Protein AF-A0A2G6HH18-F1 (afdb_monomer_lite)

Secondary structure (DSSP, 8-state):
-----HHHHHHHHTT--SEEEEEESSSEEEEEHHHHHHHHHHHHHHHHHTS-STTSS---SSPPEEEEE--SSHHHHHHHHHHHHTT-EEE--TTS--SEEEESS-----HHHHHH-SEEEE---STT--S-SSPPPTT-EEHHHHHHHS-SS-S----GGGSPPPPP-S-HHHHH---SEEEPPHHHHSS--TTHHHHHHHHHHTT-EEEEE-S---HHHHHHHHHHTT-PPPPP-

Foldseek 3Di:
DPQDWLVLLLVLLVVQPFFQEWEADVDTDGHRSNRLSLLLQLLLCCCPPPQDPVVPDPDPLDAFEEAEAEAQDVNSLSNLLSQQQSLHHYHPDQQDQGQEYEHCDQDADDDPSVVRYQAYEHEPPDPPDQWDDDDGHPRYDHNNVSSVPDDSDHPDIDRSVSGDDADAADDVVQLVDPWLEGEDDPVPACHPDSRVNVNSSSQSSVSHHYYGNNHDDDPVRSVVVCVVVVHDDPPDD

Sequence (237 aa):
MKMVYISELVKTLMHVRGPALTWYGNERVELSGPVVARWLTKMSNLLYLDLSDTLFGPADDSPSTLAIDLPHSWQATLWTIAAHLSGWNVSFDRTSPANVLVTASPFTPSGRLQATTRDILLHNMEPLAVQWDGECPLGTRDALAELMAHSDVLESDIDPQNVSAWASPADVDILASDASRILLPEELCTSFSPRLAPTLVELWSGKRSAIVIARPASKSEREEIARSEKTDFPPLS

pLDDT: mean 87.91, std 12.03, range [39.22, 98.12]

Radius of gyration: 17.82 Å; chains: 1; bounding box: 45×36×51 Å

Structure (mmCIF, N/CA/C/O backbone):
data_AF-A0A2G6HH18-F1
#
_entry.id   AF-A0A2G6HH18-F1
#
loop_
_atom_site.group_PDB
_atom_site.id
_atom_site.type_symbol
_atom_site.label_atom_id
_atom_site.label_alt_id
_atom_si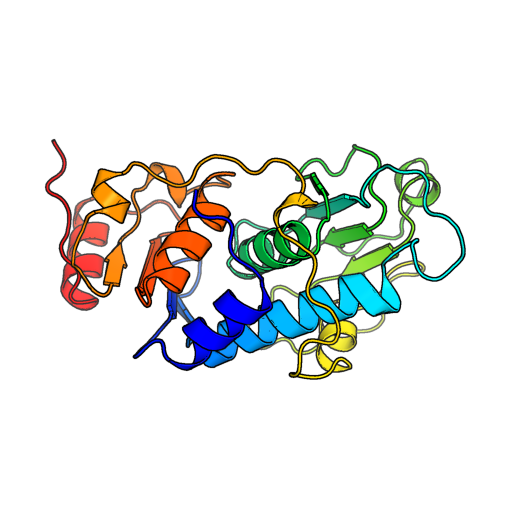te.label_comp_id
_atom_site.label_asym_id
_atom_site.label_entity_id
_atom_site.label_seq_id
_atom_site.pdbx_PDB_ins_code
_atom_site.Cartn_x
_atom_site.Cartn_y
_atom_site.Cartn_z
_atom_site.occupancy
_atom_site.B_iso_or_equiv
_atom_site.auth_seq_id
_atom_site.auth_comp_id
_atom_site.auth_asym_id
_atom_site.auth_atom_id
_atom_site.pdbx_PDB_model_num
ATOM 1 N N . MET A 1 1 ? 8.219 -6.183 16.911 1.00 57.62 1 MET A N 1
ATOM 2 C CA . MET A 1 1 ? 7.220 -6.555 15.891 1.00 57.62 1 MET A CA 1
ATOM 3 C C . MET A 1 1 ? 7.296 -8.058 15.723 1.00 57.62 1 MET A C 1
ATOM 5 O O . MET A 1 1 ? 8.412 -8.570 15.672 1.00 57.62 1 MET A O 1
ATOM 9 N N . LYS A 1 2 ? 6.170 -8.777 15.727 1.00 64.06 2 LYS A N 1
ATOM 10 C CA . LYS A 1 2 ? 6.212 -10.192 15.339 1.00 64.06 2 LYS A CA 1
ATOM 11 C C . LYS A 1 2 ? 6.546 -10.221 13.848 1.00 64.06 2 LYS A C 1
ATOM 13 O O . LYS A 1 2 ? 5.981 -9.444 13.091 1.00 64.06 2 LYS A O 1
ATOM 18 N N . MET A 1 3 ? 7.503 -11.043 13.444 1.00 71.50 3 MET A N 1
ATOM 19 C CA . MET A 1 3 ? 7.842 -11.187 12.031 1.00 71.50 3 MET A CA 1
ATOM 20 C C . MET A 1 3 ? 6.664 -11.863 11.317 1.00 71.50 3 MET A C 1
ATOM 22 O O . MET A 1 3 ? 6.211 -12.911 11.778 1.00 71.50 3 MET A O 1
ATOM 26 N N . VAL A 1 4 ? 6.133 -11.238 10.262 1.00 83.81 4 VAL A N 1
ATOM 27 C CA . VAL A 1 4 ? 4.930 -11.693 9.545 1.00 83.81 4 VAL A CA 1
ATOM 28 C C . VAL A 1 4 ? 5.304 -12.020 8.107 1.00 83.81 4 VAL A C 1
ATOM 30 O O . VAL A 1 4 ? 5.836 -11.163 7.407 1.00 83.81 4 VAL A O 1
ATOM 33 N N . TYR A 1 5 ? 5.007 -13.243 7.669 1.00 91.31 5 TYR A N 1
ATOM 34 C CA . TYR A 1 5 ? 5.129 -13.633 6.264 1.00 91.31 5 TYR A CA 1
ATOM 35 C C . TYR A 1 5 ? 4.023 -12.970 5.441 1.00 91.31 5 TYR A C 1
ATOM 37 O O . TYR A 1 5 ? 2.874 -12.880 5.893 1.00 91.31 5 TYR A O 1
ATOM 45 N N . ILE A 1 6 ? 4.320 -12.547 4.209 1.00 93.50 6 ILE A N 1
ATOM 46 C CA . ILE A 1 6 ? 3.279 -11.960 3.357 1.00 93.50 6 ILE A CA 1
ATOM 47 C C . ILE A 1 6 ? 2.172 -12.971 3.065 1.00 93.50 6 ILE A C 1
ATOM 49 O O . ILE A 1 6 ? 0.999 -12.592 3.068 1.00 93.50 6 ILE A O 1
ATOM 53 N N . SER A 1 7 ? 2.494 -14.261 2.915 1.00 95.00 7 SER A N 1
ATOM 54 C CA . SER A 1 7 ? 1.455 -15.276 2.721 1.00 95.00 7 SER A CA 1
ATOM 55 C C . SER A 1 7 ? 0.514 -15.391 3.927 1.00 95.00 7 SER A C 1
ATOM 57 O O . SER A 1 7 ? -0.689 -15.597 3.750 1.00 95.00 7 SER A O 1
ATOM 59 N N . GLU A 1 8 ? 1.017 -15.218 5.152 1.00 94.69 8 GLU A N 1
ATOM 60 C CA . GLU A 1 8 ? 0.205 -15.208 6.374 1.00 94.69 8 GLU A CA 1
ATOM 61 C C . GLU A 1 8 ? -0.673 -13.959 6.454 1.00 94.69 8 GLU A C 1
ATOM 63 O O . GLU A 1 8 ? -1.862 -14.061 6.778 1.00 94.69 8 GLU A O 1
ATOM 68 N N . LEU A 1 9 ? -0.121 -12.791 6.113 1.00 95.50 9 LEU A N 1
ATOM 69 C CA . LEU A 1 9 ? -0.868 -11.536 6.070 1.00 95.50 9 LEU A CA 1
ATOM 70 C C . LEU A 1 9 ? -1.998 -11.601 5.036 1.00 95.50 9 LEU A C 1
ATOM 72 O O . LEU A 1 9 ? -3.146 -11.309 5.368 1.00 95.50 9 LEU A O 1
ATOM 76 N N . VAL A 1 10 ? -1.699 -12.047 3.813 1.00 96.62 10 VAL A N 1
ATOM 77 C CA . VAL A 1 10 ? -2.671 -12.241 2.724 1.00 96.62 10 VAL A CA 1
ATOM 78 C C . VAL A 1 10 ? -3.777 -13.200 3.164 1.00 96.62 10 VAL A C 1
ATOM 80 O O . VAL A 1 10 ? -4.955 -12.855 3.077 1.00 96.62 10 VAL A O 1
ATOM 83 N N . LYS A 1 11 ? -3.430 -14.363 3.735 1.00 95.88 11 LYS A N 1
ATOM 84 C CA . LYS A 1 11 ? -4.417 -15.315 4.283 1.00 95.88 11 LYS A CA 1
ATOM 85 C C . LYS A 1 11 ? -5.278 -14.684 5.376 1.00 95.88 11 LYS A C 1
ATOM 87 O O . LYS A 1 11 ? -6.480 -14.941 5.436 1.00 95.88 11 LYS A O 1
ATOM 92 N N . THR A 1 12 ? -4.692 -13.869 6.246 1.00 95.88 12 THR A N 1
ATOM 93 C CA . THR A 1 12 ? -5.416 -13.212 7.342 1.00 95.88 12 THR A CA 1
ATOM 94 C C . THR A 1 12 ? -6.384 -12.156 6.818 1.00 95.88 12 THR A C 1
ATOM 96 O O . THR A 1 12 ? -7.550 -12.147 7.218 1.00 95.88 12 THR A O 1
ATOM 99 N N . LEU A 1 13 ? -5.940 -11.331 5.867 1.00 96.12 13 LEU A N 1
ATOM 100 C CA . LEU A 1 13 ? -6.739 -10.300 5.203 1.00 96.12 13 LEU A CA 1
ATOM 101 C C . LEU A 1 13 ? -7.988 -10.873 4.527 1.00 96.12 13 LEU A C 1
ATOM 103 O O . LEU A 1 13 ? -9.052 -10.266 4.620 1.00 96.12 13 LEU A O 1
ATOM 107 N N . MET A 1 14 ? -7.912 -12.073 3.942 1.00 94.38 14 MET A N 1
ATOM 108 C CA . MET A 1 14 ? -9.086 -12.755 3.368 1.00 94.38 14 MET A CA 1
ATOM 109 C C . MET A 1 14 ? -10.217 -13.002 4.379 1.00 94.38 14 MET A C 1
ATOM 111 O O . MET A 1 14 ? -11.360 -13.214 3.982 1.00 94.38 14 MET A O 1
ATOM 115 N N . HIS A 1 15 ? -9.916 -12.965 5.680 1.00 90.88 15 HIS A N 1
ATOM 116 C CA . HIS A 1 15 ? -10.867 -13.209 6.764 1.00 90.88 15 HIS A CA 1
ATOM 117 C C . HIS A 1 15 ? -11.218 -11.949 7.571 1.00 90.88 15 HIS A C 1
ATOM 1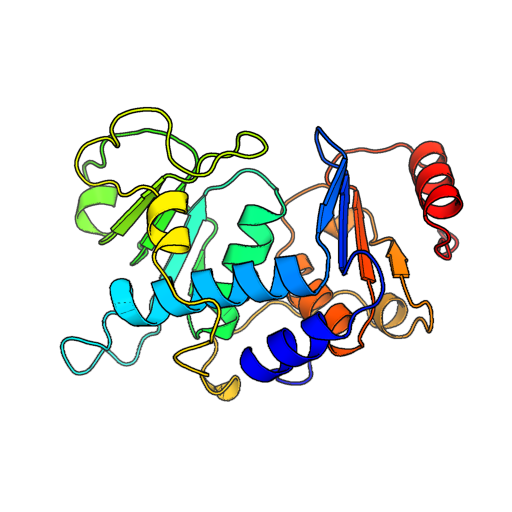19 O O . HIS A 1 15 ? -11.981 -12.046 8.538 1.00 90.88 15 HIS A O 1
ATOM 125 N N . VAL A 1 16 ? -10.685 -10.776 7.207 1.00 88.69 16 VAL A N 1
ATOM 126 C CA . VAL A 1 16 ? -11.070 -9.502 7.830 1.00 88.69 16 VAL A CA 1
ATOM 127 C C . VAL A 1 16 ? -12.512 -9.181 7.445 1.00 88.69 16 VAL A C 1
ATOM 129 O O . VAL A 1 16 ? -12.874 -9.166 6.269 1.00 88.69 16 VAL A O 1
ATOM 132 N N . ARG A 1 17 ? -13.361 -8.948 8.451 1.00 82.31 17 ARG A N 1
ATOM 133 C CA . ARG A 1 17 ? -14.769 -8.587 8.247 1.00 82.31 17 ARG A CA 1
ATOM 134 C C . ARG A 1 17 ? -14.888 -7.076 8.055 1.00 82.31 17 ARG A C 1
ATOM 136 O O . ARG A 1 17 ? -14.422 -6.324 8.902 1.00 82.31 17 ARG A O 1
ATOM 143 N N . GLY A 1 18 ? -15.573 -6.650 6.995 1.00 85.81 18 GLY A N 1
ATOM 144 C CA . GLY A 1 18 ? -15.707 -5.230 6.654 1.00 85.81 18 GLY A CA 1
ATOM 145 C C . GLY A 1 18 ? -14.477 -4.667 5.920 1.00 85.81 18 GLY A C 1
ATOM 146 O O . GLY A 1 18 ? -13.685 -5.442 5.371 1.00 85.81 18 GLY A O 1
ATOM 147 N N . PRO A 1 19 ? -14.329 -3.332 5.846 1.00 93.25 19 PRO A N 1
ATOM 148 C CA . PRO A 1 19 ? -13.180 -2.706 5.201 1.00 93.25 19 PRO A CA 1
ATOM 149 C C . PRO A 1 19 ? -11.922 -2.901 6.049 1.00 93.25 19 PRO A C 1
ATOM 151 O O . PRO A 1 19 ? -11.869 -2.432 7.179 1.00 93.25 19 PRO A O 1
ATOM 154 N N . ALA A 1 20 ? -10.886 -3.535 5.496 1.00 97.12 20 ALA A N 1
ATOM 155 C CA . ALA A 1 20 ? -9.588 -3.639 6.165 1.00 97.12 20 ALA A CA 1
ATOM 156 C C . ALA A 1 20 ? -8.899 -2.270 6.277 1.00 97.12 20 ALA A C 1
ATOM 158 O O . ALA A 1 20 ? -8.196 -2.002 7.255 1.00 97.12 20 ALA A O 1
ATOM 159 N N . LEU A 1 21 ? -9.129 -1.398 5.291 1.00 97.88 21 LEU A N 1
ATOM 160 C CA . LEU A 1 21 ? -8.653 -0.022 5.279 1.00 97.88 21 LEU A CA 1
ATOM 161 C C . LEU A 1 21 ? -9.770 0.921 4.838 1.00 97.88 21 LEU A C 1
ATOM 163 O O . LEU A 1 21 ? -10.381 0.728 3.787 1.00 97.88 21 LEU A O 1
ATOM 167 N N . THR A 1 22 ? -9.985 1.980 5.607 1.00 97.62 22 THR A N 1
ATOM 168 C CA . THR A 1 22 ? -10.755 3.147 5.177 1.00 97.62 22 THR A CA 1
ATOM 169 C C . THR A 1 22 ? -9.831 4.348 5.120 1.00 97.62 22 THR A C 1
ATOM 171 O O . THR A 1 22 ? -9.252 4.743 6.129 1.00 97.62 22 THR A O 1
ATOM 174 N N . TRP A 1 23 ? -9.682 4.916 3.932 1.00 97.12 23 TRP A N 1
ATOM 175 C CA . TRP A 1 23 ? -8.767 6.008 3.641 1.00 97.12 23 TRP A CA 1
ATOM 176 C C . TRP A 1 23 ? -9.554 7.277 3.327 1.00 97.12 23 TRP A C 1
ATOM 178 O O . TRP A 1 23 ? -10.237 7.356 2.308 1.00 97.12 23 TRP A O 1
ATOM 188 N N . TYR A 1 24 ? -9.450 8.278 4.192 1.00 96.69 24 TYR A N 1
ATOM 189 C CA . TYR A 1 24 ? -10.014 9.609 3.985 1.00 96.69 24 TYR A CA 1
ATOM 190 C C . TYR A 1 24 ? -8.938 10.531 3.407 1.00 96.69 24 TYR A C 1
ATOM 192 O O . TYR A 1 24 ? -8.190 11.155 4.156 1.00 96.69 24 TYR A O 1
ATOM 200 N N . GLY A 1 25 ? -8.850 10.599 2.078 1.00 93.06 25 GLY A N 1
ATOM 201 C CA . GLY A 1 25 ? -8.013 11.562 1.354 1.00 93.06 25 GLY A CA 1
ATOM 202 C C . GLY A 1 25 ? -8.865 12.675 0.745 1.00 93.06 25 GLY A C 1
ATOM 203 O O . GLY A 1 25 ? -9.779 13.186 1.397 1.00 93.06 25 GLY A O 1
ATOM 204 N N . ASN A 1 26 ? -8.598 13.007 -0.525 1.00 89.06 26 ASN A N 1
ATOM 205 C CA . ASN A 1 26 ? -9.497 13.840 -1.340 1.00 89.06 26 ASN A CA 1
ATOM 206 C C . ASN A 1 26 ? -10.893 13.215 -1.436 1.00 89.06 26 ASN A C 1
ATOM 208 O O . ASN A 1 26 ? -11.903 13.904 -1.331 1.00 89.06 26 ASN A O 1
ATOM 212 N N . GLU A 1 27 ? -10.924 11.893 -1.577 1.00 91.00 27 GLU A N 1
ATOM 213 C CA . GLU A 1 27 ? -12.128 11.080 -1.529 1.00 91.00 27 GLU A CA 1
ATOM 214 C C . GLU A 1 27 ? -12.000 10.024 -0.429 1.00 91.00 27 GLU A C 1
ATOM 216 O O . GLU A 1 27 ? -10.899 9.689 0.029 1.00 91.00 27 GLU A O 1
ATOM 221 N N . ARG A 1 28 ? -13.148 9.498 0.001 1.00 94.81 28 ARG A N 1
ATOM 222 C CA . ARG A 1 28 ? -13.207 8.381 0.940 1.00 94.81 28 ARG A CA 1
ATOM 223 C C . ARG A 1 28 ? -13.140 7.070 0.166 1.00 94.81 28 ARG A C 1
ATOM 225 O O . ARG A 1 28 ? -14.067 6.737 -0.567 1.00 94.81 28 ARG A O 1
ATOM 232 N N . VAL A 1 29 ? -12.080 6.305 0.390 1.00 96.06 29 VAL A N 1
ATOM 233 C CA . VAL A 1 29 ? -11.867 4.988 -0.220 1.00 96.06 29 VAL A CA 1
ATOM 234 C C . VAL A 1 29 ? -11.992 3.906 0.846 1.00 96.06 29 VAL A C 1
ATOM 236 O O . VAL A 1 29 ? -11.410 4.009 1.924 1.00 96.06 29 VAL A O 1
ATOM 239 N N . GLU A 1 30 ? -12.730 2.842 0.542 1.00 96.56 30 GLU A N 1
ATOM 240 C CA . GLU A 1 30 ? -12.772 1.626 1.355 1.00 96.56 30 GLU A CA 1
ATOM 241 C C . GLU A 1 30 ? -12.147 0.461 0.596 1.00 96.56 30 GLU A C 1
ATOM 243 O O . GLU A 1 30 ? -12.579 0.121 -0.505 1.00 96.56 30 GLU A O 1
ATOM 248 N N . LEU A 1 31 ? -11.165 -0.193 1.212 1.00 97.50 31 LEU A N 1
ATOM 249 C CA . LEU A 1 31 ? -10.584 -1.429 0.709 1.00 97.50 31 LEU A CA 1
ATOM 250 C C . LEU A 1 31 ? -10.978 -2.571 1.642 1.00 97.50 31 LEU A C 1
ATOM 252 O O . LEU A 1 31 ? -10.643 -2.580 2.829 1.00 97.50 31 LEU A O 1
ATOM 256 N N . SER A 1 32 ? -11.689 -3.556 1.099 1.00 97.38 32 SER A N 1
ATOM 257 C CA . SER A 1 32 ? -11.958 -4.805 1.809 1.00 97.38 32 SER A CA 1
ATOM 258 C C . SER A 1 32 ? -10.670 -5.609 1.993 1.00 97.38 32 SER A C 1
ATOM 260 O O . SER A 1 32 ? -9.710 -5.448 1.236 1.00 97.38 32 SER A O 1
ATOM 262 N N . GLY A 1 33 ? -10.657 -6.510 2.977 1.00 97.25 33 GLY A N 1
ATOM 263 C CA . GLY A 1 33 ? -9.533 -7.423 3.197 1.00 97.25 33 GLY A CA 1
ATOM 264 C C . GLY A 1 33 ? -9.085 -8.164 1.926 1.00 97.25 33 GLY A C 1
ATOM 265 O O . GLY A 1 33 ? -7.908 -8.070 1.577 1.00 97.25 33 GLY A O 1
ATOM 266 N N . PRO A 1 34 ? -9.999 -8.794 1.160 1.00 97.38 34 PRO A N 1
ATOM 267 C CA . PRO A 1 34 ? -9.655 -9.424 -0.116 1.00 97.38 34 PRO A CA 1
ATOM 268 C C . PRO A 1 34 ? -9.059 -8.473 -1.163 1.00 97.38 34 PRO A C 1
ATOM 270 O O . PRO A 1 34 ? -8.168 -8.867 -1.912 1.00 97.38 34 PRO A O 1
ATOM 273 N N . VAL A 1 35 ? -9.505 -7.213 -1.216 1.00 97.06 35 VAL A N 1
ATOM 274 C CA . VAL A 1 35 ? -8.941 -6.223 -2.149 1.00 97.06 35 VAL A CA 1
ATOM 275 C C . VAL A 1 35 ? -7.511 -5.855 -1.754 1.00 97.06 35 VAL A C 1
ATOM 277 O O . VAL A 1 35 ? -6.642 -5.834 -2.623 1.00 97.06 35 VAL A O 1
ATOM 280 N N . VAL A 1 36 ? -7.245 -5.621 -0.464 1.00 98.12 36 VAL A N 1
ATOM 281 C CA . VAL A 1 36 ? -5.880 -5.369 0.035 1.00 98.12 36 VAL A CA 1
ATOM 282 C C . VAL A 1 36 ? -4.981 -6.580 -0.228 1.00 98.12 36 VAL A C 1
ATOM 284 O O . VAL A 1 36 ? -3.891 -6.423 -0.769 1.00 98.12 36 VAL A O 1
ATOM 287 N N . ALA A 1 37 ? -5.457 -7.789 0.083 1.00 97.81 37 ALA A N 1
ATOM 288 C CA . ALA A 1 37 ? -4.734 -9.041 -0.143 1.00 97.81 37 ALA A CA 1
ATOM 289 C C . ALA A 1 37 ? -4.324 -9.217 -1.613 1.00 97.81 37 ALA A C 1
ATOM 291 O O . ALA A 1 37 ? -3.178 -9.565 -1.903 1.00 97.81 37 ALA A O 1
ATOM 292 N N . ARG A 1 38 ? -5.240 -8.918 -2.541 1.00 97.69 38 ARG A N 1
ATOM 293 C CA . ARG A 1 38 ? -4.977 -8.971 -3.981 1.00 97.69 38 ARG A CA 1
ATOM 294 C C . ARG A 1 38 ? -3.908 -7.970 -4.412 1.00 97.69 38 ARG A C 1
ATOM 296 O O . ARG A 1 38 ? -3.004 -8.344 -5.151 1.00 97.69 38 ARG A O 1
ATOM 303 N N . TRP A 1 39 ? -3.990 -6.720 -3.952 1.00 98.06 39 TRP A N 1
ATOM 304 C CA . TRP A 1 39 ? -2.979 -5.704 -4.268 1.00 98.06 39 TRP A CA 1
ATOM 305 C C . TRP A 1 39 ? -1.593 -6.106 -3.772 1.00 98.06 39 TRP A C 1
ATOM 307 O O . TRP A 1 39 ? -0.651 -6.088 -4.558 1.00 98.06 39 TRP A O 1
ATOM 317 N N . LEU A 1 40 ? -1.485 -6.532 -2.510 1.00 98.00 40 LEU A N 1
ATOM 318 C CA . LEU A 1 40 ? -0.217 -6.996 -1.943 1.00 98.00 40 LEU A CA 1
ATOM 319 C C . LEU A 1 40 ? 0.343 -8.189 -2.725 1.00 98.00 40 LEU A C 1
ATOM 321 O O . LEU A 1 40 ? 1.520 -8.196 -3.059 1.00 98.00 40 LEU A O 1
ATOM 325 N N . THR A 1 41 ? -0.510 -9.149 -3.089 1.00 98.12 41 THR A N 1
ATOM 326 C CA . THR A 1 41 ? -0.104 -10.323 -3.875 1.00 98.12 41 THR A CA 1
ATOM 327 C C . THR A 1 41 ? 0.439 -9.930 -5.246 1.00 98.12 41 THR A C 1
ATOM 329 O O . THR A 1 41 ? 1.534 -10.345 -5.611 1.00 98.12 41 THR A O 1
ATOM 332 N N . LYS A 1 42 ? -0.282 -9.088 -5.995 1.00 98.12 42 LYS A N 1
ATOM 333 C CA . LYS A 1 42 ? 0.145 -8.642 -7.329 1.00 98.12 42 LYS A CA 1
ATOM 334 C C . LYS A 1 42 ? 1.429 -7.816 -7.281 1.00 98.12 42 LYS A C 1
ATOM 336 O O . LYS A 1 42 ? 2.317 -8.045 -8.093 1.00 98.12 42 LYS A O 1
ATOM 341 N N . MET A 1 43 ? 1.544 -6.896 -6.321 1.00 98.12 43 MET A N 1
ATOM 342 C CA . MET A 1 43 ? 2.754 -6.088 -6.134 1.00 98.12 43 MET A CA 1
ATOM 343 C C . MET A 1 43 ? 3.955 -6.969 -5.795 1.00 98.12 43 MET A C 1
ATOM 345 O O . MET A 1 43 ? 5.009 -6.816 -6.401 1.00 98.12 43 MET A O 1
ATOM 349 N N . SER A 1 44 ? 3.796 -7.933 -4.890 1.00 95.88 44 SER A N 1
ATOM 350 C CA . SER A 1 44 ? 4.871 -8.861 -4.538 1.00 95.88 44 SER A CA 1
ATOM 351 C C . SER A 1 44 ? 5.239 -9.814 -5.671 1.00 95.88 44 SER A C 1
ATOM 353 O O . SER A 1 44 ? 6.422 -10.074 -5.871 1.00 95.88 44 SER A O 1
ATOM 355 N N . ASN A 1 45 ? 4.265 -10.283 -6.455 1.00 96.25 45 ASN A N 1
ATOM 356 C CA . ASN A 1 45 ? 4.524 -11.086 -7.650 1.00 96.25 45 ASN A CA 1
ATOM 357 C C . ASN A 1 45 ? 5.304 -10.288 -8.701 1.00 96.25 45 ASN A C 1
ATOM 359 O O . ASN A 1 45 ? 6.313 -10.782 -9.192 1.00 96.25 45 ASN A O 1
ATOM 363 N N . LEU A 1 46 ? 4.898 -9.048 -8.987 1.00 96.56 46 LEU A N 1
ATOM 364 C CA . LEU A 1 46 ? 5.610 -8.157 -9.907 1.00 96.56 46 LEU A CA 1
ATOM 365 C C . LEU A 1 46 ? 7.047 -7.893 -9.431 1.00 96.56 46 LEU A C 1
ATOM 367 O O . LEU A 1 46 ? 8.001 -8.019 -10.197 1.00 96.56 46 LEU A O 1
ATOM 371 N N . LEU A 1 47 ? 7.221 -7.596 -8.140 1.00 94.19 47 LEU A N 1
ATOM 372 C CA . LEU A 1 47 ? 8.542 -7.387 -7.550 1.00 94.19 47 LEU A CA 1
ATOM 373 C C . LEU A 1 47 ? 9.432 -8.630 -7.642 1.00 94.19 47 LEU A C 1
ATOM 375 O O . LEU A 1 47 ? 10.625 -8.511 -7.898 1.00 94.19 47 LEU A O 1
ATOM 379 N N . TYR A 1 48 ? 8.875 -9.821 -7.438 1.00 91.88 48 TYR A N 1
ATOM 380 C CA . TYR A 1 48 ? 9.644 -11.061 -7.424 1.00 91.88 48 TYR A CA 1
ATOM 381 C C . TYR A 1 48 ? 9.964 -11.590 -8.831 1.00 91.88 48 TYR A C 1
ATOM 383 O O . TYR A 1 48 ? 11.114 -11.932 -9.097 1.00 91.88 48 TYR A O 1
ATOM 391 N N . LEU A 1 49 ? 8.971 -11.655 -9.719 1.00 91.81 49 LEU A N 1
ATOM 392 C CA . LEU A 1 49 ? 9.054 -12.356 -11.010 1.00 91.81 49 LEU A CA 1
ATOM 393 C C . LEU A 1 49 ? 9.641 -11.512 -12.137 1.00 91.81 49 LEU A C 1
ATOM 395 O O . LEU A 1 49 ? 10.256 -12.055 -13.049 1.00 91.81 49 LEU A O 1
ATOM 399 N N . ASP A 1 50 ? 9.436 -10.202 -12.082 1.00 92.62 50 ASP A N 1
ATOM 400 C CA . ASP A 1 50 ? 9.753 -9.329 -13.211 1.00 92.62 50 ASP A CA 1
ATOM 401 C C . ASP A 1 50 ? 10.806 -8.300 -12.823 1.00 92.62 50 ASP A C 1
ATOM 403 O O . ASP A 1 50 ? 11.619 -7.891 -13.651 1.00 92.62 50 ASP A O 1
ATOM 407 N N . LEU A 1 51 ? 10.790 -7.866 -11.559 1.00 91.94 51 LEU A N 1
ATOM 408 C CA . LEU A 1 51 ? 11.607 -6.747 -11.116 1.00 91.94 51 LEU A CA 1
ATOM 409 C C . LEU A 1 51 ? 12.818 -7.151 -10.268 1.00 91.94 51 LEU A C 1
ATOM 411 O O . LEU A 1 51 ? 13.718 -6.335 -10.091 1.00 91.94 51 LEU A O 1
ATOM 415 N N . SER A 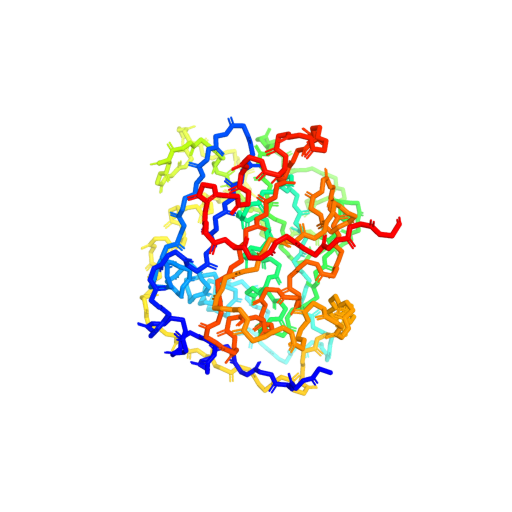1 52 ? 12.919 -8.388 -9.792 1.00 84.19 52 SER A N 1
ATOM 416 C CA . SER A 1 52 ? 14.080 -8.807 -9.003 1.00 84.19 52 SER A CA 1
ATOM 417 C C . SER A 1 52 ? 15.322 -9.020 -9.882 1.00 84.19 52 SER A C 1
ATOM 419 O O . SER A 1 52 ? 15.231 -9.427 -11.041 1.00 84.19 52 SER A O 1
ATOM 421 N N . ASP A 1 53 ? 16.510 -8.728 -9.344 1.00 72.69 53 ASP A N 1
ATOM 422 C CA . ASP A 1 53 ? 17.788 -9.060 -10.000 1.00 72.69 53 ASP A CA 1
ATOM 423 C C . ASP A 1 53 ? 18.182 -10.535 -9.773 1.00 72.69 53 ASP A C 1
ATOM 425 O O . ASP A 1 53 ? 19.035 -11.080 -10.474 1.00 72.69 53 ASP A O 1
ATOM 429 N N . THR A 1 54 ? 17.531 -11.213 -8.818 1.00 60.91 54 THR A N 1
ATOM 430 C CA . THR A 1 54 ? 17.846 -12.590 -8.400 1.00 60.91 54 THR A CA 1
ATOM 431 C C . THR A 1 54 ? 17.514 -13.642 -9.460 1.00 60.91 54 THR A C 1
ATOM 433 O O . THR A 1 54 ? 17.977 -14.778 -9.361 1.00 60.91 54 THR A O 1
ATOM 436 N N . LEU A 1 55 ? 16.759 -13.280 -10.501 1.00 54.53 55 LEU A N 1
ATOM 437 C CA . LEU A 1 55 ? 16.421 -14.173 -11.611 1.00 54.53 55 LEU A CA 1
ATOM 438 C C . LEU A 1 55 ? 17.579 -14.402 -12.597 1.00 54.53 55 LEU A C 1
ATOM 440 O O . LEU A 1 55 ? 17.555 -15.399 -13.318 1.00 54.53 55 LEU A O 1
ATOM 444 N N . PHE A 1 56 ? 18.599 -13.529 -12.633 1.00 47.41 56 PHE A N 1
ATOM 445 C CA . PHE A 1 56 ? 19.637 -13.544 -13.682 1.00 47.41 56 PHE A CA 1
ATOM 446 C C . PHE A 1 56 ? 21.086 -13.765 -13.203 1.00 47.41 56 PHE A C 1
ATOM 448 O O . PHE A 1 56 ? 22.026 -13.566 -13.971 1.00 47.41 56 PHE A O 1
ATOM 455 N N . GLY A 1 57 ? 21.304 -14.253 -11.982 1.00 46.53 57 GLY A N 1
ATOM 456 C CA . GLY A 1 57 ? 22.636 -14.609 -11.476 1.00 46.53 57 GLY A CA 1
ATOM 457 C C . GLY A 1 57 ? 22.711 -14.502 -9.955 1.00 46.53 57 GLY A C 1
ATOM 458 O O . GLY A 1 57 ? 21.699 -14.176 -9.335 1.00 46.53 57 GLY A O 1
ATOM 459 N N . PRO A 1 58 ? 23.871 -14.776 -9.324 1.00 45.44 58 PRO A N 1
ATOM 460 C CA . PRO A 1 58 ? 24.032 -14.452 -7.916 1.00 45.44 58 PRO A CA 1
ATOM 461 C C . PRO A 1 58 ? 23.845 -12.942 -7.783 1.00 45.44 58 PRO A C 1
ATOM 463 O O . PRO A 1 58 ? 24.643 -12.167 -8.314 1.00 45.44 58 PRO A O 1
ATOM 466 N N . ALA A 1 59 ? 22.751 -12.538 -7.138 1.00 55.94 59 ALA A N 1
ATOM 467 C CA . ALA A 1 59 ? 22.611 -11.168 -6.692 1.00 55.94 59 ALA A CA 1
ATOM 468 C C . ALA A 1 59 ? 23.840 -10.850 -5.836 1.00 55.94 59 ALA A C 1
ATOM 470 O O . ALA A 1 59 ? 24.298 -11.695 -5.065 1.00 55.94 59 ALA A O 1
ATOM 471 N N . ASP A 1 60 ? 24.387 -9.647 -5.990 1.00 57.47 60 ASP A N 1
ATOM 472 C CA . ASP A 1 60 ? 25.193 -9.081 -4.914 1.00 57.47 60 ASP A CA 1
ATOM 473 C C . ASP A 1 60 ? 24.359 -9.227 -3.625 1.00 57.47 60 ASP A C 1
ATOM 475 O O . ASP A 1 60 ? 23.140 -9.055 -3.689 1.00 57.47 60 ASP A O 1
ATOM 479 N N . ASP A 1 61 ? 24.952 -9.574 -2.479 1.00 62.50 61 ASP A N 1
ATOM 480 C CA . ASP A 1 61 ? 24.218 -9.924 -1.235 1.00 62.50 61 ASP A CA 1
ATOM 481 C C . ASP A 1 61 ? 23.343 -8.764 -0.675 1.00 62.50 61 ASP A C 1
ATOM 483 O O . ASP A 1 61 ? 22.784 -8.840 0.420 1.00 62.50 61 ASP A O 1
ATOM 487 N N . SER A 1 62 ? 23.229 -7.655 -1.411 1.00 73.50 62 SER A N 1
ATOM 488 C CA . SER A 1 62 ? 22.447 -6.471 -1.085 1.00 73.50 62 SER A CA 1
ATOM 489 C C . SER A 1 62 ? 21.011 -6.564 -1.629 1.00 73.50 62 SER A C 1
ATOM 491 O O . SER A 1 62 ? 20.819 -6.766 -2.829 1.00 73.50 62 SER A O 1
ATOM 493 N N . PRO A 1 63 ? 19.980 -6.335 -0.794 1.00 80.81 63 PRO A N 1
ATOM 494 C CA . PRO A 1 63 ? 18.591 -6.344 -1.247 1.00 80.81 63 PRO A CA 1
ATOM 495 C C . PRO A 1 63 ? 18.281 -5.238 -2.270 1.00 80.81 63 PRO A C 1
ATOM 497 O O . PRO A 1 63 ? 18.710 -4.089 -2.102 1.00 80.81 63 PRO A O 1
ATOM 500 N N . SER A 1 64 ? 17.467 -5.554 -3.285 1.00 88.62 64 SER A N 1
ATOM 501 C CA . SER A 1 64 ? 16.959 -4.575 -4.258 1.00 88.62 64 SER A CA 1
ATOM 502 C C . SER A 1 64 ? 16.165 -3.453 -3.574 1.00 88.62 64 SER A C 1
ATOM 504 O O . SER A 1 64 ? 15.541 -3.650 -2.531 1.00 88.62 64 SER A O 1
ATOM 506 N N . THR A 1 65 ? 16.180 -2.257 -4.161 1.00 90.56 65 THR A N 1
ATOM 507 C CA . THR A 1 65 ? 15.531 -1.050 -3.629 1.00 90.56 65 THR A CA 1
ATOM 508 C C . THR A 1 65 ? 14.399 -0.576 -4.537 1.00 90.56 65 THR A C 1
ATOM 510 O O . THR A 1 65 ? 14.608 -0.363 -5.733 1.00 90.56 65 THR A O 1
ATOM 513 N N . LEU A 1 66 ? 13.218 -0.357 -3.951 1.00 93.69 66 LEU A N 1
ATOM 514 C CA . LEU A 1 66 ? 12.076 0.313 -4.570 1.00 93.69 66 LEU A CA 1
ATOM 515 C C . LEU A 1 66 ? 12.019 1.769 -4.089 1.00 93.69 66 LEU A C 1
ATOM 517 O O . LEU A 1 66 ? 11.776 2.036 -2.911 1.00 93.69 66 LEU A O 1
ATOM 521 N N . ALA A 1 67 ? 12.206 2.718 -5.000 1.00 94.38 67 ALA A N 1
ATOM 522 C CA . ALA A 1 67 ? 11.885 4.116 -4.762 1.00 94.38 67 ALA A CA 1
ATOM 523 C C . ALA A 1 67 ? 10.384 4.343 -4.980 1.00 94.38 67 ALA A C 1
ATOM 525 O O . ALA A 1 67 ? 9.848 4.046 -6.049 1.00 94.38 67 ALA A O 1
ATOM 526 N N . ILE A 1 68 ? 9.704 4.878 -3.969 1.00 95.06 68 ILE A N 1
ATOM 527 C CA . ILE A 1 68 ? 8.287 5.222 -4.025 1.00 95.06 68 ILE A CA 1
ATOM 528 C C . ILE A 1 68 ? 8.151 6.718 -4.151 1.00 95.06 68 ILE A C 1
ATOM 530 O O . ILE A 1 68 ? 8.571 7.497 -3.295 1.00 95.06 68 ILE A O 1
ATOM 534 N N . ASP A 1 69 ? 7.482 7.088 -5.223 1.00 95.19 69 ASP A N 1
ATOM 535 C CA . ASP A 1 69 ? 7.302 8.450 -5.623 1.00 95.19 69 ASP A CA 1
ATOM 536 C C . ASP A 1 69 ? 5.848 8.755 -6.014 1.00 95.19 69 ASP A C 1
ATOM 538 O O . ASP A 1 69 ? 5.484 9.225 -7.099 1.00 95.19 69 ASP A O 1
ATOM 542 N N . LEU A 1 70 ? 4.982 8.435 -5.071 1.00 95.25 70 LEU A N 1
ATOM 543 C CA . LEU A 1 70 ? 3.553 8.624 -5.187 1.00 95.25 70 LEU A CA 1
ATOM 544 C C . LEU A 1 70 ? 3.099 9.663 -4.159 1.00 95.25 70 LEU A C 1
ATOM 546 O O . LEU A 1 70 ? 3.726 9.803 -3.103 1.00 95.25 70 LEU A O 1
ATOM 550 N N . PRO A 1 71 ? 1.989 10.376 -4.419 1.00 94.00 71 PRO A N 1
ATOM 551 C CA . PRO A 1 71 ? 1.329 11.167 -3.390 1.00 94.00 71 PRO A CA 1
ATOM 552 C C . PRO A 1 71 ? 1.051 10.326 -2.138 1.00 94.00 71 PRO A C 1
ATOM 554 O O . PRO A 1 71 ? 0.891 9.105 -2.228 1.00 94.00 71 PRO A O 1
ATOM 557 N N . HIS A 1 72 ? 0.935 10.978 -0.976 1.00 94.06 72 HIS A N 1
ATOM 558 C CA . HIS A 1 72 ? 0.550 10.304 0.264 1.00 94.06 72 HIS A CA 1
ATOM 559 C C . HIS A 1 72 ? -0.833 9.654 0.099 1.00 94.06 72 HIS A C 1
ATOM 561 O O . HIS A 1 72 ? -1.864 10.325 0.079 1.00 94.06 72 HIS A O 1
ATOM 567 N N . SER A 1 73 ? -0.834 8.339 -0.104 1.00 95.25 73 SER A N 1
ATOM 568 C CA . SER A 1 73 ? -1.974 7.594 -0.629 1.00 95.25 73 SER A CA 1
ATOM 569 C C . SER A 1 73 ? -1.955 6.148 -0.141 1.00 95.25 73 SER A C 1
ATOM 571 O O . SER A 1 73 ? -0.921 5.619 0.294 1.00 95.25 73 SER A O 1
ATOM 573 N N . TRP A 1 74 ? -3.103 5.478 -0.241 1.00 96.56 74 TRP A N 1
ATOM 574 C CA . TRP A 1 74 ? -3.182 4.055 0.066 1.00 96.56 74 TRP A CA 1
ATOM 575 C C . TRP A 1 74 ? -2.326 3.235 -0.911 1.00 96.56 74 TRP A C 1
ATOM 577 O O . TRP A 1 74 ? -1.700 2.272 -0.481 1.00 96.56 74 TRP A O 1
ATOM 587 N N . GLN A 1 75 ? -2.216 3.642 -2.184 1.00 97.19 75 GLN A N 1
ATOM 588 C CA . GLN A 1 75 ? -1.371 2.980 -3.184 1.00 97.19 75 GLN A CA 1
ATOM 589 C C . GLN A 1 75 ? 0.100 2.992 -2.758 1.00 97.19 75 GLN A C 1
ATOM 591 O O . GLN A 1 75 ? 0.730 1.938 -2.704 1.00 97.19 75 GLN A O 1
ATOM 596 N N . ALA A 1 76 ? 0.628 4.164 -2.384 1.00 96.62 76 ALA A N 1
ATOM 597 C CA . ALA A 1 76 ? 1.996 4.308 -1.878 1.00 96.62 76 ALA A CA 1
ATOM 598 C C . ALA A 1 76 ? 2.242 3.427 -0.644 1.00 96.62 76 ALA A C 1
ATOM 600 O O . ALA A 1 76 ? 3.288 2.791 -0.505 1.00 96.62 76 ALA A O 1
ATOM 601 N N . THR A 1 77 ? 1.247 3.356 0.242 1.00 97.00 77 THR A N 1
ATOM 602 C CA . THR A 1 77 ? 1.311 2.555 1.466 1.00 97.00 77 THR A CA 1
ATOM 603 C C . THR A 1 77 ? 1.338 1.055 1.158 1.00 97.00 77 THR A C 1
ATOM 605 O O . THR A 1 77 ? 2.136 0.332 1.749 1.00 97.00 77 THR A O 1
ATOM 608 N N . LEU A 1 78 ? 0.526 0.571 0.211 1.00 97.81 78 LEU A N 1
ATOM 609 C CA . LEU A 1 78 ? 0.535 -0.843 -0.184 1.00 97.81 78 LEU A CA 1
ATOM 610 C C . LEU A 1 78 ? 1.813 -1.230 -0.935 1.00 97.81 78 LEU A C 1
ATOM 612 O O . LEU A 1 78 ? 2.355 -2.292 -0.644 1.00 97.81 78 LEU A O 1
ATOM 616 N N . TRP A 1 79 ? 2.346 -0.359 -1.799 1.00 97.75 79 TRP A N 1
ATOM 617 C CA . TRP A 1 79 ? 3.671 -0.553 -2.403 1.00 97.75 79 TRP A CA 1
ATOM 618 C C . TRP A 1 79 ? 4.763 -0.684 -1.344 1.00 97.75 79 TRP A C 1
ATOM 620 O O . TRP A 1 79 ? 5.597 -1.582 -1.428 1.00 97.75 79 TRP A O 1
ATOM 630 N N . THR A 1 80 ? 4.717 0.170 -0.316 1.00 95.56 80 THR A N 1
ATOM 631 C CA . THR A 1 80 ? 5.655 0.124 0.812 1.00 95.56 80 THR A CA 1
ATOM 632 C C . THR A 1 80 ? 5.582 -1.224 1.524 1.00 95.56 80 THR A C 1
ATOM 634 O O . THR A 1 80 ? 6.613 -1.850 1.738 1.00 95.56 80 THR A O 1
ATOM 637 N N . ILE A 1 81 ? 4.373 -1.689 1.863 1.00 95.75 81 ILE A N 1
ATOM 638 C CA . ILE A 1 81 ? 4.162 -2.967 2.562 1.00 95.75 81 ILE A CA 1
ATOM 639 C C . ILE A 1 81 ? 4.615 -4.148 1.698 1.00 95.75 81 ILE A C 1
ATOM 641 O O . ILE A 1 81 ? 5.350 -5.002 2.185 1.00 95.75 81 ILE A O 1
ATOM 645 N N . ALA A 1 82 ? 4.195 -4.202 0.431 1.00 95.50 82 ALA A N 1
ATOM 646 C CA . ALA A 1 82 ? 4.524 -5.300 -0.473 1.00 95.50 82 ALA A CA 1
ATOM 647 C C . ALA A 1 82 ? 6.035 -5.410 -0.700 1.00 95.50 82 ALA A C 1
ATOM 649 O O . ALA A 1 82 ? 6.594 -6.489 -0.534 1.00 95.50 82 ALA A O 1
ATOM 650 N N . ALA A 1 83 ? 6.708 -4.294 -0.997 1.00 93.62 83 ALA A N 1
ATOM 651 C CA . ALA A 1 83 ? 8.151 -4.275 -1.217 1.00 93.62 83 ALA A CA 1
ATOM 652 C C . ALA A 1 83 ? 8.917 -4.772 -0.003 1.00 93.62 83 ALA A C 1
ATOM 654 O O . ALA A 1 83 ? 9.714 -5.708 -0.084 1.00 93.62 83 ALA A O 1
ATOM 655 N N . HIS A 1 84 ? 8.609 -4.192 1.144 1.00 92.25 84 HIS A N 1
ATOM 656 C CA . HIS A 1 84 ? 9.265 -4.555 2.370 1.00 92.25 84 HIS A CA 1
ATOM 657 C C . HIS A 1 84 ? 9.017 -6.024 2.773 1.00 92.25 84 HIS A C 1
ATOM 659 O O . HIS A 1 84 ? 9.972 -6.686 3.167 1.00 92.25 84 HIS A O 1
ATOM 665 N N . LEU A 1 85 ? 7.794 -6.569 2.649 1.00 91.88 85 LEU A N 1
ATOM 666 C CA . LEU A 1 85 ? 7.542 -8.000 2.923 1.00 91.88 85 LEU A CA 1
ATOM 667 C C . LEU A 1 85 ? 8.140 -8.933 1.865 1.00 91.88 85 LEU A C 1
ATOM 669 O O . LEU A 1 85 ? 8.364 -10.106 2.144 1.00 91.88 85 LEU A O 1
ATOM 673 N N . SER A 1 86 ? 8.410 -8.427 0.664 1.00 91.06 86 SER A N 1
ATOM 674 C CA . SER A 1 86 ? 9.117 -9.147 -0.396 1.00 91.06 86 SER A CA 1
ATOM 675 C C . SER A 1 86 ? 10.642 -9.058 -0.273 1.00 91.06 86 SER A C 1
ATOM 677 O O . SER A 1 86 ? 11.343 -9.479 -1.189 1.00 91.06 86 SER A O 1
ATOM 679 N N . GLY A 1 87 ? 11.176 -8.520 0.828 1.00 89.12 87 GLY A N 1
ATOM 680 C CA . GLY A 1 87 ? 12.621 -8.441 1.061 1.00 89.12 87 GLY A CA 1
ATOM 681 C C . GLY A 1 87 ? 13.305 -7.227 0.440 1.00 89.12 87 GLY A C 1
ATOM 682 O O . GLY A 1 87 ? 14.527 -7.152 0.459 1.00 89.12 87 GLY A O 1
ATOM 683 N N . TRP A 1 88 ? 12.557 -6.264 -0.097 1.00 90.19 88 TRP A N 1
ATOM 684 C CA . TRP A 1 88 ? 13.136 -5.077 -0.719 1.00 90.19 88 TRP A CA 1
ATOM 685 C C . TRP A 1 88 ? 13.429 -3.979 0.310 1.00 90.19 88 TRP A C 1
ATOM 687 O O . TRP A 1 88 ? 12.787 -3.861 1.360 1.00 90.19 88 TRP A O 1
ATOM 697 N N . ASN A 1 89 ? 14.404 -3.133 -0.008 1.00 89.88 89 ASN A N 1
ATOM 698 C CA . ASN A 1 89 ? 14.544 -1.813 0.595 1.00 89.88 89 ASN A CA 1
ATOM 699 C C . ASN A 1 89 ? 13.498 -0.866 -0.004 1.00 89.88 89 ASN A C 1
ATOM 701 O O . ASN A 1 89 ? 13.161 -0.968 -1.185 1.00 89.88 89 ASN A O 1
ATOM 705 N N . VAL A 1 90 ? 13.023 0.093 0.790 1.00 91.12 90 VAL A N 1
ATOM 706 C CA . VAL A 1 90 ? 12.121 1.151 0.319 1.00 91.12 90 VAL A CA 1
ATOM 707 C C . VAL A 1 90 ? 12.779 2.507 0.535 1.00 91.12 90 VAL A C 1
ATOM 709 O O . VAL A 1 90 ? 13.263 2.806 1.626 1.00 91.12 90 VAL A O 1
ATOM 712 N N . SER A 1 91 ? 12.785 3.335 -0.506 1.00 91.00 91 SER A N 1
ATOM 713 C CA . SER A 1 91 ? 13.235 4.726 -0.461 1.00 91.00 91 SER A CA 1
ATOM 714 C C . SER A 1 91 ? 12.088 5.655 -0.845 1.00 91.00 91 SER A C 1
ATOM 716 O O . SER A 1 91 ? 11.329 5.358 -1.758 1.00 91.00 91 SER A O 1
ATOM 718 N N . PHE A 1 92 ? 11.991 6.807 -0.188 1.00 89.75 92 PHE A N 1
ATOM 719 C CA . PHE A 1 92 ? 11.086 7.901 -0.581 1.00 89.75 92 PHE A CA 1
ATOM 720 C C . PHE A 1 92 ? 11.853 9.086 -1.180 1.00 89.75 92 PHE A C 1
ATOM 722 O O . PHE A 1 92 ? 11.283 10.132 -1.478 1.00 89.75 92 PHE A O 1
ATOM 729 N N . ASP A 1 93 ? 13.166 8.929 -1.347 1.00 84.62 93 ASP A N 1
ATOM 730 C CA . ASP A 1 93 ? 14.028 9.893 -2.008 1.00 84.62 93 ASP A CA 1
ATOM 731 C C . ASP A 1 93 ? 14.225 9.494 -3.475 1.00 84.62 93 ASP A C 1
ATOM 733 O O . ASP A 1 93 ? 14.927 8.525 -3.775 1.00 84.62 93 ASP A O 1
ATOM 737 N N . ARG A 1 94 ? 13.640 10.285 -4.388 1.00 74.44 94 ARG A N 1
ATOM 738 C CA . ARG A 1 94 ? 13.776 10.116 -5.847 1.00 74.44 94 ARG A CA 1
ATOM 739 C C . ARG A 1 94 ? 15.218 10.284 -6.351 1.00 74.44 94 ARG A C 1
ATOM 741 O O . ARG A 1 94 ? 15.497 9.972 -7.506 1.00 74.44 94 ARG A O 1
ATOM 748 N N . THR A 1 95 ? 16.110 10.876 -5.555 1.00 75.75 95 THR A N 1
ATOM 749 C CA . THR A 1 95 ? 17.482 11.214 -5.974 1.00 75.75 95 THR A CA 1
ATOM 750 C C . THR A 1 95 ? 18.503 10.133 -5.636 1.00 75.75 95 THR A C 1
ATOM 752 O O . THR A 1 95 ? 19.609 10.126 -6.196 1.00 75.75 95 THR A O 1
ATOM 755 N N . SER A 1 96 ? 18.132 9.218 -4.741 1.00 79.94 96 SER A N 1
ATOM 756 C CA . SER A 1 96 ? 18.940 8.065 -4.369 1.00 79.94 96 SER A CA 1
ATOM 757 C C . SER A 1 96 ? 18.844 6.964 -5.436 1.00 79.94 96 SER A C 1
ATOM 759 O O . SER A 1 96 ? 17.777 6.773 -6.018 1.00 79.94 96 SER A O 1
ATOM 761 N N . PRO A 1 97 ? 19.938 6.230 -5.722 1.00 82.44 97 PRO A N 1
ATOM 762 C CA . PRO A 1 97 ? 19.886 5.062 -6.600 1.00 82.44 97 PRO A CA 1
ATOM 763 C C . PRO A 1 97 ? 18.860 4.036 -6.103 1.00 82.44 97 PRO A C 1
ATOM 765 O O . PRO A 1 97 ? 18.846 3.704 -4.918 1.00 82.44 97 PRO A O 1
ATOM 768 N N . ALA A 1 98 ? 18.030 3.522 -7.007 1.00 89.75 98 ALA A N 1
ATOM 769 C CA . ALA A 1 98 ? 17.055 2.476 -6.727 1.00 89.75 98 ALA A CA 1
ATOM 770 C C . ALA A 1 98 ? 16.917 1.568 -7.949 1.00 89.75 98 ALA A C 1
ATOM 772 O O . ALA A 1 98 ? 17.012 2.047 -9.073 1.00 89.75 98 ALA A O 1
ATOM 773 N N . ASN A 1 99 ? 16.672 0.274 -7.747 1.00 91.62 99 ASN A N 1
ATOM 774 C CA . ASN A 1 99 ? 16.483 -0.671 -8.851 1.00 91.62 99 ASN A CA 1
ATOM 775 C C . ASN A 1 99 ? 15.193 -0.341 -9.614 1.00 91.62 99 ASN A C 1
ATOM 777 O O . ASN A 1 99 ? 15.175 -0.348 -10.844 1.00 91.62 99 ASN A O 1
ATOM 781 N N . VAL A 1 100 ? 14.139 0.005 -8.872 1.00 94.44 100 VAL A N 1
ATOM 782 C CA . VAL A 1 100 ? 12.816 0.335 -9.406 1.00 94.44 100 VAL A CA 1
ATOM 783 C C . VAL A 1 100 ? 12.357 1.676 -8.846 1.00 94.44 100 VAL A C 1
ATOM 785 O O . VAL A 1 100 ? 12.530 1.937 -7.657 1.00 94.44 100 VAL A O 1
ATOM 788 N N . LEU A 1 101 ? 11.718 2.501 -9.673 1.00 95.50 101 LEU A N 1
ATOM 789 C CA . LEU A 1 101 ? 10.978 3.693 -9.251 1.00 95.50 101 LEU A CA 1
ATOM 790 C C . LEU A 1 101 ? 9.501 3.530 -9.613 1.00 95.50 101 LEU A C 1
ATOM 792 O O . LEU A 1 101 ? 9.182 3.323 -10.780 1.00 95.50 101 LEU A O 1
ATOM 796 N N . VAL A 1 102 ? 8.596 3.699 -8.650 1.00 97.00 102 VAL A N 1
ATOM 797 C CA . VAL A 1 102 ? 7.159 3.855 -8.922 1.00 97.00 102 VAL A CA 1
ATOM 798 C C . VAL A 1 102 ? 6.759 5.316 -8.758 1.00 97.00 102 VAL A C 1
ATOM 800 O O . VAL A 1 102 ? 6.952 5.886 -7.688 1.00 97.00 102 VAL A O 1
ATOM 803 N N . THR A 1 103 ? 6.217 5.939 -9.804 1.00 96.06 103 THR A N 1
ATOM 804 C CA . THR A 1 103 ? 5.915 7.379 -9.828 1.00 96.06 103 THR A CA 1
ATOM 805 C C . THR A 1 103 ? 4.578 7.691 -10.487 1.00 96.06 103 THR A C 1
ATOM 807 O O . THR A 1 103 ? 4.147 7.002 -11.403 1.00 96.06 103 THR A O 1
ATOM 810 N N . ALA A 1 104 ? 3.920 8.758 -10.037 1.00 95.44 104 ALA A N 1
ATOM 811 C CA . ALA A 1 104 ? 2.712 9.293 -10.673 1.00 95.44 104 ALA A CA 1
ATOM 812 C C . ALA A 1 104 ? 3.023 10.401 -11.699 1.00 95.44 104 ALA A C 1
ATOM 814 O O . ALA A 1 104 ? 2.119 10.959 -12.315 1.00 95.44 104 ALA A O 1
ATOM 815 N N . SER A 1 105 ? 4.296 10.788 -11.841 1.00 92.69 105 SER A N 1
ATOM 816 C CA . SER A 1 105 ? 4.716 11.881 -12.723 1.00 92.69 105 SER A CA 1
ATOM 817 C C . SER A 1 105 ? 5.152 11.334 -14.086 1.00 92.69 105 SER A C 1
ATOM 819 O O . SER A 1 105 ? 6.134 10.594 -14.130 1.00 92.69 105 SER A O 1
ATOM 821 N N . PRO A 1 106 ? 4.509 11.712 -15.206 1.00 88.06 106 PRO A N 1
ATOM 822 C CA . PRO A 1 106 ? 4.992 11.322 -16.523 1.00 88.06 106 PRO A CA 1
ATOM 823 C C . PRO A 1 106 ? 6.231 12.135 -16.885 1.00 88.06 106 PRO A C 1
ATOM 825 O O . PRO A 1 106 ? 6.180 13.359 -17.008 1.00 88.06 106 PRO A O 1
ATOM 828 N N . PHE A 1 107 ? 7.353 11.458 -17.084 1.00 87.06 107 PHE A N 1
ATOM 829 C CA . PHE A 1 107 ? 8.560 12.067 -17.628 1.00 87.06 107 PHE A CA 1
ATOM 830 C C . PHE A 1 107 ? 9.377 11.020 -18.384 1.00 87.06 107 PHE A C 1
ATOM 832 O O . PHE A 1 107 ? 9.243 9.820 -18.154 1.00 87.06 107 PHE A O 1
ATOM 839 N N . THR A 1 108 ? 10.248 11.479 -19.282 1.00 84.25 108 THR A N 1
ATOM 840 C CA . THR A 1 108 ? 11.250 10.612 -19.908 1.00 84.25 108 THR A CA 1
ATOM 841 C C . THR A 1 108 ? 12.499 10.585 -19.024 1.00 84.25 108 THR A C 1
ATOM 843 O O . THR A 1 108 ? 13.080 11.649 -18.772 1.00 84.25 108 THR A O 1
ATOM 846 N N . PRO A 1 109 ? 12.925 9.411 -18.530 1.00 81.38 109 PRO A N 1
ATOM 847 C CA . PRO A 1 109 ? 14.107 9.295 -17.683 1.00 81.38 109 PRO A CA 1
ATOM 848 C C . PRO A 1 109 ? 15.357 9.809 -18.400 1.00 81.38 109 PRO A C 1
ATOM 850 O O . PRO A 1 109 ? 15.553 9.561 -19.588 1.00 81.38 109 PRO A O 1
ATOM 853 N N . SER A 1 110 ? 16.218 10.530 -17.682 1.00 79.94 110 SER A N 1
ATOM 854 C CA . SER A 1 110 ? 17.459 11.079 -18.236 1.00 79.94 110 SER A CA 1
ATOM 855 C C . SER A 1 110 ? 18.553 11.197 -17.173 1.00 79.94 110 SER A C 1
ATOM 857 O O . SER A 1 110 ? 18.290 11.130 -15.967 1.00 79.94 110 SER A O 1
ATOM 859 N N . GLY A 1 111 ? 19.801 11.347 -17.624 1.00 84.50 111 GLY A N 1
ATOM 860 C CA . GLY A 1 111 ? 20.964 11.570 -16.765 1.00 84.50 111 GLY A CA 1
ATOM 861 C C . GLY A 1 111 ? 21.141 10.483 -15.703 1.00 84.50 111 GLY A C 1
ATOM 862 O O . GLY A 1 111 ? 21.177 9.295 -16.014 1.00 84.50 111 GLY A O 1
ATOM 863 N N . ARG A 1 112 ? 21.256 10.898 -14.434 1.00 78.81 112 ARG A N 1
ATOM 864 C CA . ARG A 1 112 ? 21.509 9.983 -13.312 1.00 78.81 112 ARG A CA 1
ATOM 865 C C . ARG A 1 112 ? 20.389 8.964 -13.130 1.00 78.81 112 ARG A C 1
ATOM 867 O O . ARG A 1 112 ? 20.695 7.800 -12.935 1.00 78.81 112 ARG A O 1
ATOM 874 N N . LEU A 1 113 ? 19.126 9.379 -13.233 1.00 81.25 113 LEU A N 1
ATOM 875 C CA . LEU A 1 113 ? 18.003 8.475 -12.994 1.00 81.25 113 LEU A CA 1
ATOM 876 C C . LEU A 1 113 ? 17.966 7.342 -14.026 1.00 81.25 113 LEU A C 1
ATOM 878 O O . LEU A 1 113 ? 17.801 6.191 -13.642 1.00 81.25 113 LEU A O 1
ATOM 882 N N . GLN A 1 114 ? 18.193 7.663 -15.305 1.00 83.06 114 GLN A N 1
ATOM 883 C CA . GLN A 1 114 ? 18.310 6.665 -16.374 1.00 83.06 114 GLN A CA 1
ATOM 884 C C . GLN A 1 114 ? 19.510 5.729 -16.164 1.00 83.06 114 GLN A C 1
ATOM 886 O O . GLN A 1 114 ? 19.452 4.564 -16.536 1.00 83.06 114 GLN A O 1
ATOM 891 N N . ALA A 1 115 ? 20.602 6.233 -15.583 1.00 79.62 115 ALA A N 1
ATOM 892 C CA . ALA A 1 115 ? 21.803 5.442 -15.335 1.00 79.62 115 ALA A CA 1
ATOM 893 C C . ALA A 1 115 ? 21.699 4.530 -14.101 1.00 79.62 115 ALA A C 1
ATOM 895 O O . ALA A 1 115 ? 22.406 3.528 -14.039 1.00 79.62 115 ALA A O 1
ATOM 896 N N . THR A 1 116 ? 20.879 4.885 -13.106 1.00 82.12 116 THR A N 1
ATOM 897 C CA . THR A 1 116 ? 20.817 4.172 -11.817 1.00 82.12 116 THR A CA 1
ATOM 898 C C . THR A 1 116 ? 19.522 3.410 -11.576 1.00 82.12 116 THR A C 1
ATOM 900 O O . THR A 1 116 ? 19.484 2.637 -10.627 1.00 82.12 116 THR A O 1
ATOM 903 N N . THR A 1 117 ? 18.482 3.644 -12.379 1.00 85.94 117 THR A N 1
ATOM 904 C CA . THR A 1 117 ? 17.160 3.017 -12.224 1.00 85.94 117 THR A CA 1
ATOM 905 C C . THR A 1 117 ? 16.888 2.110 -13.403 1.00 85.94 117 THR A C 1
ATOM 907 O O . THR A 1 117 ? 16.955 2.554 -14.548 1.00 85.94 117 THR A O 1
ATOM 910 N N . ARG A 1 118 ? 16.586 0.844 -13.122 1.00 89.00 118 ARG A N 1
ATOM 911 C CA . ARG A 1 118 ? 16.395 -0.179 -14.150 1.00 89.00 118 ARG A CA 1
ATOM 912 C C . ARG A 1 118 ? 14.972 -0.157 -14.698 1.00 89.00 118 ARG A C 1
ATOM 914 O O . ARG A 1 118 ? 14.791 -0.143 -15.911 1.00 89.00 118 ARG A O 1
ATOM 921 N N . ASP A 1 119 ? 13.984 -0.090 -13.808 1.00 93.44 119 ASP A N 1
ATOM 922 C CA . ASP A 1 119 ? 12.565 -0.058 -14.163 1.00 93.44 119 ASP A CA 1
ATOM 923 C C . ASP A 1 119 ? 11.877 1.177 -13.577 1.00 93.44 119 ASP A C 1
ATOM 925 O O . ASP A 1 119 ? 12.062 1.524 -12.408 1.00 93.44 119 ASP A O 1
ATOM 929 N N . ILE A 1 120 ? 11.048 1.838 -14.387 1.00 94.69 120 ILE A N 1
ATOM 930 C CA . ILE A 1 120 ? 10.242 2.986 -13.962 1.00 94.69 120 ILE A CA 1
ATOM 931 C C . ILE A 1 120 ? 8.778 2.677 -14.248 1.00 94.69 120 ILE A C 1
ATOM 933 O O . ILE A 1 120 ? 8.374 2.561 -15.404 1.00 94.69 120 ILE A O 1
ATOM 937 N N . LEU A 1 121 ? 7.995 2.536 -13.183 1.00 97.38 121 LEU A N 1
ATOM 938 C CA . LEU A 1 121 ? 6.574 2.227 -13.218 1.00 97.38 121 LEU A CA 1
ATOM 939 C C . LEU A 1 121 ? 5.759 3.514 -13.066 1.00 97.38 121 LEU A C 1
ATOM 941 O O . LEU A 1 121 ? 5.821 4.178 -12.029 1.00 97.38 121 LEU A O 1
ATOM 945 N N . LEU A 1 122 ? 4.968 3.853 -14.080 1.00 97.50 122 LEU A N 1
ATOM 946 C CA . LEU A 1 122 ? 4.004 4.943 -14.030 1.00 97.50 122 LEU A CA 1
ATOM 947 C C . LEU A 1 122 ? 2.696 4.457 -13.430 1.00 97.50 122 LEU A C 1
ATOM 949 O O . LEU A 1 122 ? 2.000 3.621 -14.002 1.00 97.50 122 LEU A O 1
ATOM 953 N N . HIS A 1 123 ? 2.361 4.990 -12.264 1.00 97.75 123 HIS A N 1
ATOM 954 C CA . HIS A 1 123 ? 1.150 4.641 -11.551 1.00 97.75 123 HIS A CA 1
ATOM 955 C C . HIS A 1 123 ? 0.092 5.713 -11.771 1.00 97.75 123 HIS A C 1
ATOM 957 O O . HIS A 1 123 ? 0.221 6.836 -11.279 1.00 97.75 123 HIS A O 1
ATOM 963 N N . ASN A 1 124 ? -0.980 5.360 -12.479 1.00 96.75 124 ASN A N 1
ATOM 964 C CA . ASN A 1 124 ? -2.133 6.244 -12.580 1.00 96.75 124 ASN A CA 1
ATOM 965 C C . ASN A 1 124 ? -2.787 6.371 -11.191 1.00 96.75 124 ASN A C 1
ATOM 967 O O . ASN A 1 124 ? -3.003 5.369 -10.500 1.00 96.75 124 ASN A O 1
ATOM 971 N N . MET A 1 125 ? -3.031 7.606 -10.755 1.00 95.50 125 MET A N 1
ATOM 972 C CA . MET A 1 125 ? -3.612 7.916 -9.444 1.00 95.50 125 MET A CA 1
ATOM 973 C C . MET A 1 125 ? -5.104 8.251 -9.529 1.00 95.50 125 MET A C 1
ATOM 975 O O . MET A 1 125 ? -5.730 8.439 -8.484 1.00 95.50 125 MET A O 1
ATOM 979 N N . GLU A 1 126 ? -5.667 8.310 -10.739 1.00 92.88 126 GLU A N 1
ATOM 980 C CA . GLU A 1 126 ? -7.089 8.553 -10.949 1.00 92.88 126 GLU A CA 1
ATOM 981 C C . GLU A 1 126 ? -7.943 7.418 -10.354 1.00 92.88 126 GLU A C 1
ATOM 983 O O . GLU A 1 126 ? -7.577 6.234 -10.435 1.00 92.88 126 GLU A O 1
ATOM 988 N N . PRO A 1 127 ? -9.099 7.740 -9.748 1.00 87.12 127 PRO A N 1
ATOM 989 C CA . PRO A 1 127 ? -10.021 6.731 -9.253 1.00 87.12 127 PRO A CA 1
ATOM 990 C C . PRO A 1 127 ? -10.425 5.745 -10.357 1.00 87.12 127 PRO A C 1
ATOM 992 O O . PRO A 1 127 ? -10.790 6.141 -11.459 1.00 87.12 127 PRO A O 1
ATOM 995 N N . LEU A 1 128 ? -10.412 4.447 -10.037 1.00 86.25 128 LEU A N 1
ATOM 996 C CA . LEU A 1 128 ? -10.803 3.354 -10.944 1.00 86.25 128 LEU A CA 1
ATOM 997 C C . LEU A 1 128 ? -9.941 3.199 -12.208 1.00 86.25 128 LEU A C 1
ATOM 999 O O . LEU A 1 128 ? -10.307 2.413 -13.085 1.00 86.25 128 LEU A O 1
ATOM 1003 N N . ALA A 1 129 ? -8.797 3.879 -12.298 1.00 92.50 129 ALA A N 1
ATOM 1004 C CA . ALA A 1 129 ? -7.839 3.617 -13.358 1.00 92.50 129 ALA A CA 1
ATOM 1005 C C . ALA A 1 129 ? -7.416 2.138 -13.339 1.00 92.50 129 ALA A C 1
ATOM 1007 O O . ALA A 1 129 ? -7.167 1.551 -12.283 1.00 92.50 129 ALA A O 1
ATOM 1008 N N . VAL A 1 130 ? -7.346 1.534 -14.524 1.00 93.38 130 VAL A N 1
ATOM 1009 C CA . VAL A 1 130 ? -6.853 0.158 -14.730 1.00 93.38 130 VAL A CA 1
ATOM 1010 C C . VAL A 1 130 ? -5.548 0.119 -15.526 1.00 93.38 130 VAL A C 1
ATOM 1012 O O . VAL A 1 130 ? -4.941 -0.939 -15.636 1.00 93.38 130 VAL A O 1
ATOM 1015 N N . GLN A 1 131 ? -5.143 1.265 -16.074 1.00 95.50 131 GLN A N 1
ATOM 1016 C CA . GLN A 1 131 ? -3.950 1.476 -16.885 1.00 95.50 131 GLN A CA 1
ATOM 1017 C C . GLN A 1 131 ? -3.582 2.971 -16.872 1.00 95.50 131 GLN A C 1
ATOM 1019 O O . GLN A 1 131 ? -4.343 3.814 -16.378 1.00 95.50 131 GLN A O 1
ATOM 1024 N N . TRP A 1 132 ? -2.419 3.297 -17.412 1.00 95.62 132 TRP A N 1
ATOM 1025 C CA . TRP A 1 132 ? -1.977 4.645 -17.716 1.00 95.62 132 TRP A CA 1
ATOM 1026 C C . TRP A 1 132 ? -2.805 5.240 -18.860 1.00 95.62 132 TRP A C 1
ATOM 1028 O O . TRP A 1 132 ? -3.214 4.542 -19.790 1.00 95.62 132 TRP A O 1
ATOM 1038 N N . ASP A 1 133 ? -3.057 6.547 -18.800 1.00 91.94 133 ASP A N 1
ATOM 1039 C CA . ASP A 1 133 ? -3.812 7.228 -19.847 1.00 91.94 133 ASP A CA 1
ATOM 1040 C C . ASP A 1 133 ? -2.921 7.491 -21.068 1.00 91.94 133 ASP A C 1
ATOM 1042 O O . ASP A 1 133 ? -2.047 8.361 -21.064 1.00 91.94 133 ASP A O 1
ATOM 1046 N N . GLY A 1 134 ? -3.168 6.732 -22.136 1.00 90.19 134 GLY A N 1
ATOM 1047 C CA . GLY A 1 134 ? -2.417 6.817 -23.386 1.00 90.19 134 GLY A CA 1
ATOM 1048 C C . GLY A 1 134 ? -1.131 5.990 -23.371 1.00 90.19 134 GLY A C 1
ATOM 1049 O O . GLY A 1 134 ? -1.002 5.017 -22.636 1.00 90.19 134 GLY A O 1
ATOM 1050 N N . GLU A 1 135 ? -0.180 6.354 -24.229 1.00 92.12 135 GLU A N 1
ATOM 1051 C CA . GLU A 1 135 ? 1.101 5.650 -24.314 1.00 92.12 135 GLU A CA 1
ATOM 1052 C C . GLU A 1 135 ? 2.044 6.081 -23.185 1.00 92.12 135 GLU A C 1
ATOM 1054 O O . GLU A 1 135 ? 2.221 7.274 -22.918 1.00 92.12 135 GLU A O 1
ATOM 1059 N N . CYS A 1 136 ? 2.692 5.109 -22.542 1.00 94.12 136 CYS A N 1
ATOM 1060 C CA . CYS A 1 136 ? 3.747 5.401 -21.582 1.00 94.12 136 CYS A CA 1
ATOM 1061 C C . CYS A 1 136 ? 4.955 6.052 -22.287 1.00 94.12 136 CYS A C 1
ATOM 1063 O O . CYS A 1 136 ? 5.402 5.558 -23.327 1.00 94.12 136 CYS A O 1
ATOM 1065 N N . PRO A 1 137 ? 5.532 7.129 -21.720 1.00 93.94 137 PRO A N 1
ATOM 1066 C CA . PRO A 1 137 ? 6.818 7.668 -22.139 1.00 93.94 137 PRO A CA 1
ATOM 1067 C C . PRO A 1 137 ? 7.896 6.589 -22.293 1.00 93.94 137 PRO A C 1
ATOM 1069 O O . PRO A 1 137 ? 7.951 5.620 -21.532 1.00 93.94 137 PRO A O 1
ATOM 1072 N N . LEU A 1 138 ? 8.807 6.795 -23.248 1.00 90.62 138 LEU A N 1
ATOM 1073 C CA . LEU A 1 138 ? 9.919 5.878 -23.491 1.00 90.62 138 LEU A CA 1
ATOM 1074 C C . LEU A 1 138 ? 10.716 5.609 -22.203 1.00 90.62 138 LEU A C 1
ATOM 1076 O O . LEU A 1 138 ? 11.099 6.543 -21.497 1.00 90.62 138 LEU A O 1
ATOM 1080 N N . GLY A 1 139 ? 11.004 4.331 -21.944 1.00 90.56 139 GLY A N 1
ATOM 1081 C CA . GLY A 1 139 ? 11.741 3.899 -20.753 1.00 90.56 139 GLY A CA 1
ATOM 1082 C C . GLY A 1 139 ? 10.889 3.814 -19.485 1.00 90.56 139 GLY A C 1
ATOM 1083 O O . GLY A 1 139 ? 11.446 3.691 -18.399 1.00 90.56 139 GLY A O 1
ATOM 1084 N N . THR A 1 140 ? 9.561 3.881 -19.611 1.00 94.94 140 THR A N 1
ATOM 1085 C CA . THR A 1 140 ? 8.618 3.671 -18.509 1.00 94.94 140 THR A CA 1
ATOM 1086 C C . THR A 1 140 ? 7.614 2.569 -18.851 1.00 94.94 140 THR A C 1
ATOM 1088 O O . THR A 1 140 ? 7.372 2.287 -20.026 1.00 94.94 140 THR A O 1
ATOM 1091 N N . ARG A 1 141 ? 7.051 1.929 -17.826 1.00 95.88 141 ARG A N 1
ATOM 1092 C CA . ARG A 1 141 ? 6.033 0.872 -17.922 1.00 95.88 141 ARG A CA 1
ATOM 1093 C C . ARG A 1 141 ? 4.793 1.297 -17.147 1.00 95.88 141 ARG A C 1
ATOM 1095 O O . ARG A 1 141 ? 4.893 2.029 -16.166 1.00 95.88 141 ARG A O 1
ATOM 1102 N N . ASP A 1 142 ? 3.632 0.822 -17.561 1.00 97.69 142 ASP A N 1
ATOM 1103 C CA . ASP A 1 142 ? 2.371 1.087 -16.873 1.00 97.69 142 ASP A CA 1
ATOM 1104 C C . ASP A 1 142 ? 2.234 0.206 -15.627 1.00 97.69 142 ASP A C 1
ATOM 1106 O O . ASP A 1 142 ? 2.022 -0.998 -15.732 1.00 97.69 142 ASP A O 1
ATOM 1110 N N . ALA A 1 143 ? 2.304 0.798 -14.435 1.00 97.88 143 ALA A N 1
ATOM 1111 C CA . ALA A 1 143 ? 2.239 0.044 -13.187 1.00 97.88 143 ALA A CA 1
ATOM 1112 C C . ALA A 1 143 ? 0.942 -0.770 -13.053 1.00 97.88 143 ALA A C 1
ATOM 1114 O O . ALA A 1 143 ? 0.966 -1.889 -12.546 1.00 97.88 143 ALA A O 1
ATOM 1115 N N . LEU A 1 144 ? -0.197 -0.216 -13.474 1.00 97.88 144 LEU A N 1
ATOM 1116 C CA . LEU A 1 144 ? -1.493 -0.863 -13.292 1.00 97.88 144 LEU A CA 1
ATOM 1117 C C . LEU A 1 144 ? -1.669 -2.016 -14.276 1.00 97.88 144 LEU A C 1
ATOM 1119 O O . LEU A 1 144 ? -2.078 -3.097 -13.855 1.00 97.88 144 LEU A O 1
ATOM 1123 N N . ALA A 1 145 ? -1.309 -1.823 -15.546 1.00 97.00 145 ALA A N 1
ATOM 1124 C CA . ALA A 1 145 ? -1.374 -2.895 -16.537 1.00 97.00 145 ALA A CA 1
ATOM 1125 C C . ALA A 1 145 ? -0.469 -4.080 -16.153 1.00 97.00 145 ALA A C 1
ATOM 1127 O O . ALA A 1 145 ? -0.911 -5.228 -16.210 1.00 97.00 145 ALA A O 1
ATOM 1128 N N . GLU A 1 146 ? 0.753 -3.801 -15.687 1.00 97.50 146 GLU A N 1
ATOM 1129 C CA . GLU A 1 146 ? 1.707 -4.812 -15.207 1.00 97.50 146 GLU A CA 1
ATOM 1130 C C . GLU A 1 146 ? 1.137 -5.585 -14.011 1.00 97.50 146 GLU A C 1
ATOM 1132 O O . GLU A 1 146 ? 1.044 -6.811 -14.035 1.00 97.50 146 GLU A O 1
ATOM 1137 N N . LEU A 1 147 ? 0.638 -4.884 -12.986 1.00 97.62 147 LEU A N 1
ATOM 1138 C CA . LEU A 1 147 ? 0.017 -5.525 -11.821 1.00 97.62 147 LEU A CA 1
ATOM 1139 C C . LEU A 1 147 ? -1.177 -6.403 -12.216 1.00 97.62 147 LEU A C 1
ATOM 1141 O O . LEU A 1 147 ? -1.343 -7.507 -11.689 1.00 97.62 147 LEU A O 1
ATOM 1145 N N . MET A 1 148 ? -2.013 -5.935 -13.142 1.00 95.44 148 MET A N 1
ATOM 1146 C CA . MET A 1 148 ? -3.192 -6.673 -13.599 1.00 95.44 148 MET A CA 1
ATOM 1147 C C . MET A 1 148 ? -2.841 -7.927 -14.409 1.00 95.44 148 MET A C 1
ATOM 1149 O O . MET A 1 148 ? -3.663 -8.844 -14.449 1.00 95.44 148 MET A O 1
ATOM 1153 N N . ALA A 1 149 ? -1.636 -8.009 -14.981 1.00 96.06 149 ALA A N 1
ATOM 1154 C CA . ALA A 1 149 ? -1.136 -9.199 -15.668 1.00 96.06 149 ALA A CA 1
ATOM 1155 C C . ALA A 1 149 ? -0.716 -10.331 -14.709 1.00 96.06 149 ALA A C 1
ATOM 1157 O O . ALA A 1 149 ? -0.684 -11.494 -15.114 1.00 96.06 149 ALA A O 1
ATOM 1158 N N . HIS A 1 150 ? -0.437 -10.029 -13.436 1.00 96.75 150 HIS A N 1
ATOM 1159 C CA . HIS A 1 150 ? -0.031 -11.038 -12.453 1.00 96.75 150 HIS A CA 1
ATOM 1160 C C . HIS A 1 150 ? -1.207 -11.797 -11.826 1.00 96.75 150 HIS A C 1
ATOM 1162 O O . HIS A 1 150 ? -2.318 -11.285 -11.696 1.00 96.75 150 HIS A O 1
ATOM 1168 N N . SER A 1 151 ? -0.931 -13.022 -11.373 1.00 95.62 151 SER A N 1
ATOM 1169 C CA . SER A 1 151 ? -1.837 -13.890 -10.608 1.00 95.62 151 SER A CA 1
ATOM 1170 C C . SER A 1 151 ? -2.308 -13.254 -9.286 1.00 95.62 151 SER A C 1
ATOM 1172 O O . SER A 1 151 ? -1.591 -12.461 -8.676 1.00 95.62 151 SER A O 1
ATOM 1174 N N . ASP A 1 152 ? -3.501 -13.646 -8.821 1.00 94.81 152 ASP A N 1
ATOM 1175 C CA . ASP A 1 152 ? -4.018 -13.346 -7.470 1.00 94.81 152 ASP A CA 1
ATOM 1176 C C . ASP A 1 152 ? -3.540 -14.370 -6.416 1.00 94.81 152 ASP A C 1
ATOM 1178 O O . ASP A 1 152 ? -3.951 -14.322 -5.255 1.00 94.81 152 ASP A O 1
ATOM 1182 N N . VAL A 1 153 ? -2.681 -15.311 -6.816 1.00 94.50 153 VAL A N 1
ATOM 1183 C CA . VAL A 1 153 ? -1.989 -16.272 -5.951 1.00 94.50 153 VAL A CA 1
ATOM 1184 C C . VAL A 1 153 ? -0.528 -15.855 -5.839 1.00 94.50 153 VAL A C 1
ATOM 1186 O O . VAL A 1 153 ? 0.105 -15.519 -6.835 1.00 94.50 153 VAL A O 1
ATOM 1189 N N . LEU A 1 154 ? -0.008 -15.851 -4.615 1.00 94.00 154 LEU A N 1
ATOM 1190 C CA . LEU A 1 154 ? 1.371 -15.473 -4.333 1.00 94.00 154 LEU A CA 1
ATOM 1191 C C . LEU A 1 154 ? 2.342 -16.542 -4.858 1.00 94.00 154 LEU A C 1
ATOM 1193 O O . LEU A 1 154 ? 2.205 -17.713 -4.505 1.00 94.00 154 LEU A O 1
ATOM 1197 N N . GLU A 1 155 ? 3.326 -16.126 -5.655 1.00 91.94 155 GLU A N 1
ATOM 1198 C CA . GLU A 1 155 ? 4.308 -17.025 -6.285 1.00 91.94 155 GLU A CA 1
ATOM 1199 C C . GLU A 1 155 ? 5.558 -17.257 -5.418 1.00 91.94 155 GLU A C 1
ATOM 1201 O O . GLU A 1 155 ? 6.266 -18.246 -5.591 1.00 91.94 155 GLU A O 1
ATOM 1206 N N . SER A 1 156 ? 5.839 -16.362 -4.466 1.00 86.88 156 SER A N 1
ATOM 1207 C CA . SER A 1 156 ? 6.994 -16.459 -3.568 1.00 86.88 156 SER A CA 1
ATOM 1208 C C . SER A 1 156 ? 6.700 -15.846 -2.203 1.00 86.88 156 SER A C 1
ATOM 1210 O O . SER A 1 156 ? 6.036 -14.815 -2.109 1.00 86.88 156 SER A O 1
ATOM 1212 N N . ASP A 1 157 ? 7.210 -16.477 -1.146 1.00 88.06 157 ASP A N 1
ATOM 1213 C CA . ASP A 1 157 ? 7.073 -16.033 0.241 1.00 88.06 157 ASP A CA 1
ATOM 1214 C C . ASP A 1 157 ? 8.474 -15.944 0.852 1.00 88.06 157 ASP A C 1
ATOM 1216 O O . ASP A 1 157 ? 9.133 -16.957 1.098 1.00 88.06 157 ASP A O 1
ATOM 1220 N N . ILE A 1 158 ? 8.965 -14.717 1.011 1.00 82.62 158 ILE A N 1
ATOM 1221 C CA . ILE A 1 158 ? 10.313 -14.444 1.513 1.00 82.62 158 ILE A CA 1
ATOM 1222 C C . ILE A 1 158 ? 10.306 -14.559 3.035 1.00 82.62 158 ILE A C 1
ATOM 1224 O O . ILE A 1 158 ? 9.399 -14.040 3.684 1.00 82.62 158 ILE A O 1
ATOM 1228 N N . ASP A 1 159 ? 11.325 -15.215 3.605 1.00 79.00 159 ASP A N 1
ATOM 1229 C CA . ASP A 1 159 ? 11.499 -15.254 5.059 1.00 79.00 159 ASP A CA 1
ATOM 1230 C C . ASP A 1 159 ? 11.617 -13.816 5.584 1.00 79.00 159 ASP A C 1
ATOM 1232 O O . ASP A 1 159 ? 12.552 -13.106 5.199 1.00 79.00 159 ASP A O 1
ATOM 1236 N N . PRO A 1 160 ? 10.716 -13.376 6.477 1.00 71.19 160 PRO A N 1
ATOM 1237 C CA . PRO A 1 160 ? 10.790 -12.071 7.097 1.00 71.19 160 PRO A CA 1
ATOM 1238 C C . PRO A 1 160 ? 12.155 -11.786 7.730 1.00 71.19 160 PRO A C 1
ATOM 1240 O O . PRO A 1 160 ? 12.550 -10.634 7.798 1.00 71.19 160 PRO A O 1
ATOM 1243 N N . GLN A 1 161 ? 12.919 -12.783 8.186 1.00 67.00 161 GLN A N 1
ATOM 1244 C CA . GLN A 1 161 ? 14.272 -12.539 8.714 1.00 67.00 161 GLN A CA 1
ATOM 1245 C C . GLN A 1 161 ? 15.230 -11.921 7.681 1.00 67.00 161 GLN A C 1
ATOM 1247 O O . GLN A 1 161 ? 16.219 -11.306 8.071 1.00 67.00 161 GLN A O 1
ATOM 1252 N N . ASN A 1 162 ? 14.906 -12.038 6.392 1.00 63.25 162 ASN A N 1
ATOM 1253 C CA . ASN A 1 162 ? 15.655 -11.474 5.274 1.00 63.25 162 ASN A CA 1
ATOM 1254 C C . ASN A 1 162 ? 15.093 -10.128 4.788 1.00 63.25 162 ASN A C 1
ATOM 1256 O O . ASN A 1 162 ? 15.571 -9.600 3.784 1.00 63.25 162 ASN A O 1
ATOM 1260 N N . VAL A 1 163 ? 14.073 -9.565 5.448 1.00 66.94 163 VAL A N 1
ATOM 1261 C CA . VAL A 1 163 ? 13.579 -8.229 5.097 1.00 66.94 163 VAL A CA 1
ATOM 1262 C C . VAL A 1 163 ? 14.495 -7.143 5.654 1.00 66.94 163 VAL A C 1
AT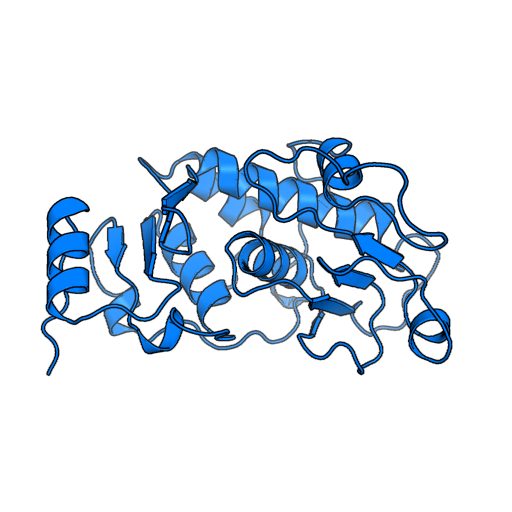OM 1264 O O . VAL A 1 163 ? 15.093 -7.281 6.723 1.00 66.94 163 VAL A O 1
ATOM 1267 N N . SER A 1 164 ? 14.588 -6.032 4.924 1.00 65.75 164 SER A N 1
ATOM 1268 C CA . SER A 1 164 ? 15.242 -4.811 5.396 1.00 65.75 164 SER A CA 1
ATOM 1269 C C . SER A 1 164 ? 14.646 -4.345 6.734 1.00 65.75 164 SER A C 1
ATOM 1271 O O . SER A 1 164 ? 13.540 -4.734 7.103 1.00 65.75 164 SER A O 1
ATOM 1273 N N . ALA A 1 165 ? 15.362 -3.519 7.502 1.00 69.56 165 ALA A N 1
ATOM 1274 C CA . ALA A 1 165 ? 14.820 -2.982 8.750 1.00 69.56 165 ALA A CA 1
ATOM 1275 C C . ALA A 1 165 ? 13.681 -1.986 8.458 1.00 69.56 165 ALA A C 1
ATOM 1277 O O . ALA A 1 165 ? 13.892 -0.987 7.772 1.00 69.56 165 ALA A O 1
ATOM 1278 N N . TRP A 1 166 ? 12.483 -2.233 8.995 1.00 80.31 166 TRP A N 1
ATOM 1279 C CA . TRP A 1 166 ? 11.367 -1.281 8.934 1.00 80.31 166 TRP A CA 1
ATOM 1280 C C . TRP A 1 166 ? 11.327 -0.451 10.216 1.00 80.31 166 TRP A C 1
ATOM 1282 O O . TRP A 1 166 ? 11.847 -0.864 11.256 1.00 80.31 166 TRP A O 1
ATOM 1292 N N . ALA A 1 167 ? 10.649 0.698 10.183 1.00 83.12 167 ALA A N 1
ATOM 1293 C CA . ALA A 1 167 ? 10.340 1.416 11.415 1.00 83.12 167 ALA A CA 1
ATOM 1294 C C . ALA A 1 167 ? 9.453 0.563 12.340 1.00 83.12 167 ALA A C 1
ATOM 1296 O O . ALA A 1 167 ? 8.632 -0.237 11.888 1.00 83.12 167 ALA A O 1
ATOM 1297 N N . SER A 1 168 ? 9.575 0.768 13.652 1.00 85.25 168 SER A N 1
ATOM 1298 C CA . SER A 1 168 ? 8.640 0.171 14.606 1.00 85.25 168 SER A CA 1
ATOM 1299 C C . SER A 1 168 ? 7.209 0.664 14.339 1.00 85.25 168 SER A C 1
ATOM 1301 O O . SER A 1 168 ? 7.028 1.848 14.022 1.00 85.25 168 SER A O 1
ATOM 1303 N N . PRO A 1 169 ? 6.183 -0.194 14.504 1.00 86.06 169 PRO A N 1
ATOM 1304 C CA . PRO A 1 169 ? 4.791 0.225 14.373 1.00 86.06 169 PRO A CA 1
ATOM 1305 C C . PRO A 1 169 ? 4.431 1.303 15.409 1.00 86.06 169 PRO A C 1
ATOM 1307 O O . PRO A 1 169 ? 5.244 1.674 16.265 1.00 86.06 169 PRO A O 1
ATOM 1310 N N . ALA A 1 170 ? 3.217 1.838 15.304 1.00 83.12 170 ALA A N 1
ATOM 1311 C CA . ALA A 1 170 ? 2.622 2.778 16.246 1.00 83.12 170 ALA A CA 1
ATOM 1312 C C . ALA A 1 170 ? 2.694 2.280 17.695 1.00 83.12 170 ALA A C 1
ATOM 1314 O O . ALA A 1 170 ? 2.967 1.108 17.961 1.00 83.12 170 ALA A O 1
ATOM 1315 N N . ASP A 1 171 ? 2.465 3.196 18.631 1.00 81.88 171 ASP A N 1
ATOM 1316 C CA . ASP A 1 171 ? 2.626 2.918 20.052 1.00 81.88 171 ASP A CA 1
ATOM 1317 C C . ASP A 1 171 ? 1.730 1.765 20.513 1.00 81.88 171 ASP A C 1
ATOM 1319 O O . ASP A 1 171 ? 0.646 1.522 19.972 1.00 81.88 171 ASP A O 1
ATOM 1323 N N . VAL A 1 172 ? 2.212 1.042 21.527 1.00 68.56 172 VAL A N 1
ATOM 1324 C CA . VAL A 1 172 ? 1.587 -0.194 22.010 1.00 68.56 172 VAL A CA 1
ATOM 1325 C C . VAL A 1 172 ? 0.134 0.032 22.412 1.00 68.56 172 VAL A C 1
ATOM 1327 O O . VAL A 1 172 ? -0.668 -0.858 22.182 1.00 68.56 172 VAL A O 1
ATOM 1330 N N . ASP A 1 173 ? -0.239 1.210 22.912 1.00 76.31 173 ASP A N 1
ATOM 1331 C CA . ASP A 1 173 ? -1.615 1.500 23.331 1.00 76.31 173 ASP A CA 1
ATOM 1332 C C . ASP A 1 173 ? -2.622 1.405 22.172 1.00 76.31 173 ASP A C 1
ATOM 1334 O O . ASP A 1 173 ? -3.708 0.847 22.331 1.00 76.31 173 ASP A O 1
ATOM 1338 N N . ILE A 1 174 ? -2.239 1.857 20.972 1.00 76.12 174 ILE A N 1
ATOM 1339 C CA . ILE A 1 174 ? -3.056 1.700 19.756 1.00 76.12 174 ILE A CA 1
ATOM 1340 C C . ILE A 1 174 ? -3.178 0.215 19.406 1.00 76.12 174 ILE A C 1
ATOM 1342 O O . ILE A 1 174 ? -4.247 -0.270 19.037 1.00 76.12 174 ILE A O 1
ATOM 1346 N N . LEU A 1 175 ? -2.076 -0.523 19.544 1.00 76.06 175 LEU A N 1
ATOM 1347 C CA . LEU A 1 175 ? -2.003 -1.945 19.225 1.00 76.06 175 LEU A CA 1
ATOM 1348 C C . LEU A 1 175 ? -2.623 -2.848 20.300 1.00 76.06 175 LEU A C 1
ATOM 1350 O O . LEU A 1 175 ? -2.959 -3.988 19.980 1.00 76.06 175 LEU A O 1
ATOM 1354 N N . ALA A 1 176 ? -2.797 -2.364 21.527 1.00 74.25 176 ALA A N 1
ATOM 1355 C CA . ALA A 1 176 ? -3.378 -3.077 22.662 1.00 74.25 176 ALA A CA 1
ATOM 1356 C C . ALA A 1 176 ? -4.901 -2.909 22.752 1.00 74.25 176 ALA A C 1
ATOM 1358 O O . ALA A 1 176 ? -5.543 -3.622 23.515 1.00 74.25 176 ALA A O 1
ATOM 1359 N N . SER A 1 177 ? -5.490 -1.997 21.973 1.00 78.62 177 SER A N 1
ATOM 1360 C CA . SER A 1 177 ? -6.942 -1.856 21.886 1.00 78.62 177 SER A CA 1
ATOM 1361 C C . SER A 1 177 ? -7.608 -3.129 21.343 1.00 78.62 177 SER A C 1
ATOM 1363 O O . SER A 1 177 ? -7.228 -3.645 20.285 1.00 78.62 177 SER A O 1
ATOM 1365 N N . ASP A 1 178 ? -8.659 -3.581 22.034 1.00 78.56 178 ASP A N 1
ATOM 1366 C CA . ASP A 1 178 ? -9.521 -4.698 21.620 1.00 78.56 178 ASP A CA 1
ATOM 1367 C C . ASP A 1 178 ? -10.533 -4.305 20.526 1.00 78.56 178 ASP A C 1
ATOM 1369 O O . ASP A 1 178 ? -11.312 -5.139 20.049 1.00 78.56 178 ASP A O 1
ATOM 1373 N N . ALA A 1 179 ? -10.549 -3.037 20.101 1.00 83.75 179 ALA A N 1
ATOM 1374 C CA . ALA A 1 179 ? -11.456 -2.585 19.061 1.00 83.75 179 ALA A CA 1
ATOM 1375 C C . ALA A 1 179 ? -11.128 -3.257 17.716 1.00 83.75 179 ALA A C 1
ATOM 1377 O O . ALA A 1 179 ? -10.001 -3.245 17.217 1.00 83.75 179 ALA A O 1
ATOM 1378 N N . SER A 1 180 ? -12.162 -3.815 17.082 1.00 87.06 180 SER A N 1
ATOM 1379 C CA . SER A 1 180 ? -12.040 -4.453 15.763 1.00 87.06 180 SER A CA 1
ATOM 1380 C C . SER A 1 180 ? -11.685 -3.473 14.639 1.00 87.06 180 SER A C 1
ATOM 1382 O O . SER A 1 180 ? -11.240 -3.893 13.570 1.00 87.06 180 SER A O 1
ATOM 1384 N N . ARG A 1 181 ? -11.873 -2.169 14.871 1.00 89.44 181 ARG A N 1
ATOM 1385 C CA . ARG A 1 181 ? -11.580 -1.096 13.927 1.00 89.44 181 ARG A CA 1
ATOM 1386 C C . ARG A 1 181 ? -11.014 0.106 14.671 1.00 89.44 181 ARG A C 1
ATOM 1388 O O . ARG A 1 181 ? -11.601 0.560 15.648 1.00 89.44 181 ARG A O 1
ATOM 1395 N N . ILE A 1 182 ? -9.879 0.599 14.192 1.00 92.06 182 ILE A N 1
ATOM 1396 C CA . ILE A 1 182 ? -9.056 1.590 14.883 1.00 92.06 182 ILE A CA 1
ATOM 1397 C C . ILE A 1 182 ? -8.934 2.837 14.010 1.00 92.06 182 ILE A C 1
ATOM 1399 O O . ILE A 1 182 ? -8.487 2.747 12.865 1.00 92.06 182 ILE A O 1
ATOM 1403 N N . LEU A 1 183 ? -9.296 4.001 14.553 1.00 93.56 183 LEU A N 1
ATOM 1404 C CA . LEU A 1 183 ? -8.936 5.288 13.964 1.00 93.56 183 LEU A CA 1
ATOM 1405 C C . LEU A 1 183 ? -7.499 5.637 14.352 1.00 93.56 183 LEU A C 1
ATOM 1407 O O . LEU A 1 183 ? -7.188 5.767 15.534 1.00 93.56 183 LEU A O 1
ATOM 1411 N N . LEU A 1 184 ? -6.625 5.784 13.357 1.00 94.12 184 LEU A N 1
ATOM 1412 C CA . LEU A 1 184 ? -5.217 6.077 13.595 1.00 94.12 184 LEU A CA 1
ATOM 1413 C C . LEU A 1 184 ? -4.990 7.549 14.000 1.00 94.12 184 LEU A C 1
ATOM 1415 O O . LEU A 1 184 ? -5.731 8.441 13.565 1.00 94.12 184 LEU A O 1
ATOM 1419 N N . PRO A 1 185 ? -3.966 7.821 14.832 1.00 91.19 185 PRO A N 1
ATOM 1420 C CA . PRO A 1 185 ? -3.628 9.164 15.302 1.00 91.19 185 PRO A CA 1
ATOM 1421 C C . PRO A 1 185 ? -3.140 10.069 14.161 1.00 91.19 185 PRO A C 1
ATOM 1423 O O . PRO A 1 185 ? -2.730 9.602 13.095 1.00 91.19 185 PRO A O 1
ATOM 1426 N N . GLU A 1 186 ? -3.223 11.383 14.361 1.00 91.38 186 GLU A N 1
ATOM 1427 C CA . GLU A 1 186 ? -2.952 12.383 13.322 1.00 91.38 186 GLU A CA 1
ATOM 1428 C C . GLU A 1 186 ? -1.533 12.313 12.777 1.00 91.38 186 GLU A C 1
ATOM 1430 O O . GLU A 1 186 ? -1.321 12.362 11.566 1.00 91.38 186 GLU A O 1
ATOM 1435 N N . GLU A 1 187 ? -0.586 12.126 13.684 1.00 90.31 187 GLU A N 1
ATOM 1436 C CA . GLU A 1 187 ? 0.853 12.154 13.454 1.00 90.31 187 GLU A CA 1
ATOM 1437 C C . GLU A 1 187 ? 1.309 11.005 12.546 1.00 90.31 187 GLU A C 1
ATOM 1439 O O . GLU A 1 187 ? 2.384 11.061 11.952 1.00 90.31 187 GLU A O 1
ATOM 1444 N N . LEU A 1 188 ? 0.489 9.956 12.419 1.00 91.50 188 LEU A N 1
ATOM 1445 C CA . LEU A 1 188 ? 0.734 8.837 11.511 1.00 91.50 188 LEU A CA 1
ATOM 1446 C C . LEU A 1 188 ? 0.083 9.007 10.137 1.00 91.50 188 LEU A C 1
ATOM 1448 O O . LEU A 1 188 ? 0.459 8.280 9.219 1.00 91.50 188 LEU A O 1
ATOM 1452 N N . CYS A 1 189 ? -0.901 9.900 10.005 1.00 92.88 189 CYS A N 1
ATOM 1453 C CA . CYS A 1 189 ? -1.822 9.897 8.869 1.00 92.88 189 CYS A CA 1
ATOM 1454 C C . CYS A 1 189 ? -1.735 11.141 7.986 1.00 92.88 189 CYS A C 1
ATOM 1456 O O . CYS A 1 189 ? -1.956 11.034 6.791 1.00 92.88 189 CYS A O 1
ATOM 1458 N N . THR A 1 190 ? -1.465 12.331 8.523 1.00 88.44 190 THR A N 1
ATOM 1459 C CA . THR A 1 190 ? -1.593 13.578 7.732 1.00 88.44 190 THR A CA 1
ATOM 1460 C C . THR A 1 190 ? -0.446 13.817 6.758 1.00 88.44 190 THR A C 1
ATOM 1462 O O . THR A 1 190 ? -0.556 14.652 5.861 1.00 88.44 190 THR A O 1
ATOM 1465 N N . SER A 1 191 ? 0.655 13.091 6.926 1.00 87.44 191 SER A N 1
ATOM 1466 C CA . SER A 1 191 ? 1.823 13.128 6.057 1.00 87.44 191 SER A CA 1
ATOM 1467 C C . SER A 1 191 ? 2.486 11.754 6.009 1.00 87.44 191 SER A C 1
ATOM 1469 O O . SER A 1 191 ? 2.107 10.837 6.741 1.00 87.44 191 SER A O 1
ATOM 1471 N N . PHE A 1 192 ? 3.474 11.592 5.126 1.00 84.94 192 PHE A N 1
ATOM 1472 C CA . PHE A 1 192 ? 4.212 10.341 5.046 1.00 84.94 192 PHE A CA 1
ATOM 1473 C C . PHE A 1 192 ? 4.882 10.012 6.389 1.00 84.94 192 PHE A C 1
ATOM 1475 O O . PHE A 1 192 ? 5.739 10.752 6.869 1.00 84.94 192 PHE A O 1
ATOM 1482 N N . SER A 1 193 ? 4.506 8.868 6.962 1.00 89.75 193 SER A N 1
ATOM 1483 C CA . SER A 1 193 ? 5.099 8.322 8.175 1.00 89.75 193 SER A CA 1
ATOM 1484 C C . SER A 1 193 ? 5.636 6.921 7.892 1.00 89.75 193 SER A C 1
ATOM 1486 O O . SER A 1 193 ? 4.859 6.047 7.491 1.00 89.75 193 SER A O 1
ATOM 1488 N N . PRO A 1 194 ? 6.924 6.642 8.168 1.00 88.06 194 PRO A N 1
ATOM 1489 C CA . PRO A 1 194 ? 7.484 5.303 7.983 1.00 88.06 194 PRO A CA 1
ATOM 1490 C C . PRO A 1 194 ? 6.850 4.273 8.931 1.00 88.06 194 PRO A C 1
ATOM 1492 O O . PRO A 1 194 ? 6.989 3.072 8.722 1.00 88.06 194 PRO A O 1
ATOM 1495 N N . ARG A 1 195 ? 6.128 4.725 9.968 1.00 91.81 195 ARG A N 1
ATOM 1496 C CA . ARG A 1 195 ? 5.434 3.861 10.931 1.00 91.81 195 ARG A CA 1
ATOM 1497 C C . ARG A 1 195 ? 4.055 3.409 10.442 1.00 91.81 195 ARG A C 1
ATOM 1499 O O . ARG A 1 195 ? 3.512 2.463 11.007 1.00 91.81 195 ARG A O 1
ATOM 1506 N N . LEU A 1 196 ? 3.467 4.042 9.421 1.00 94.31 196 LEU A N 1
ATOM 1507 C CA . LEU A 1 196 ? 2.105 3.718 8.976 1.00 94.31 196 LEU A CA 1
ATOM 1508 C C . LEU A 1 196 ? 2.011 2.288 8.426 1.00 94.31 196 LEU A C 1
ATOM 1510 O O . LEU A 1 196 ? 1.204 1.499 8.909 1.00 94.31 196 LEU A O 1
ATOM 1514 N N . ALA A 1 197 ? 2.876 1.932 7.475 1.00 94.81 197 ALA A N 1
ATOM 1515 C CA . ALA A 1 197 ? 2.929 0.598 6.875 1.00 94.81 197 ALA A CA 1
ATOM 1516 C C . ALA A 1 197 ? 3.069 -0.545 7.911 1.00 94.81 197 ALA A C 1
ATOM 1518 O O . ALA A 1 197 ? 2.198 -1.417 7.936 1.00 94.81 197 ALA A O 1
ATOM 1519 N N . PRO A 1 198 ? 4.072 -0.545 8.816 1.00 93.06 198 PRO A N 1
ATOM 1520 C CA . PRO A 1 198 ? 4.188 -1.588 9.839 1.00 93.06 198 PRO A CA 1
ATOM 1521 C C . PRO A 1 198 ? 3.002 -1.596 10.816 1.00 93.06 198 PRO A C 1
ATOM 1523 O O . PRO A 1 198 ? 2.585 -2.662 11.261 1.00 93.06 198 PRO A O 1
ATOM 1526 N N . THR A 1 199 ? 2.399 -0.438 11.114 1.00 94.50 199 THR A N 1
ATOM 1527 C CA . THR A 1 199 ? 1.181 -0.374 11.948 1.00 94.50 199 THR A CA 1
ATOM 1528 C C . THR A 1 199 ? 0.006 -1.077 11.282 1.00 94.50 199 THR A C 1
ATOM 1530 O O . THR A 1 199 ? -0.700 -1.844 11.933 1.00 94.50 199 THR A O 1
ATOM 1533 N N . LEU A 1 200 ? -0.202 -0.850 9.983 1.00 95.81 200 LEU A N 1
ATOM 1534 C CA . LEU A 1 200 ? -1.263 -1.515 9.229 1.00 95.81 200 LEU A CA 1
ATOM 1535 C C . LEU A 1 200 ? -1.045 -3.029 9.173 1.00 95.81 200 LEU A C 1
ATOM 1537 O O . LEU A 1 20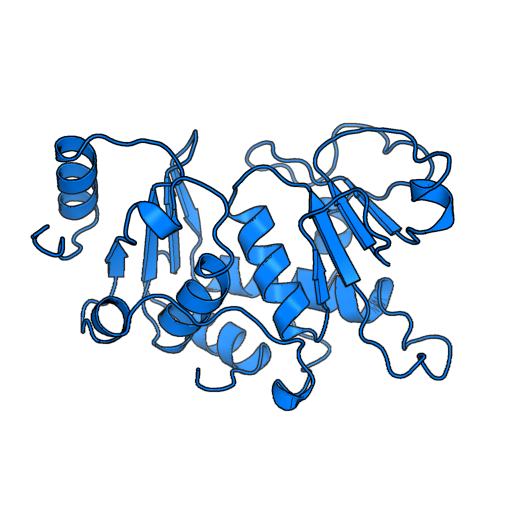0 ? -1.991 -3.777 9.410 1.00 95.81 200 LEU A O 1
ATOM 1541 N N . VAL A 1 201 ? 0.192 -3.485 8.947 1.00 94.81 201 VAL A N 1
ATOM 1542 C CA . VAL A 1 201 ? 0.537 -4.918 8.973 1.00 94.81 201 VAL A CA 1
ATOM 1543 C C . VAL A 1 201 ? 0.207 -5.544 10.329 1.00 94.81 201 VAL A C 1
ATOM 1545 O O . VAL A 1 201 ? -0.419 -6.604 10.371 1.00 94.81 201 VAL A O 1
ATOM 1548 N N . GLU A 1 202 ? 0.563 -4.892 11.436 1.00 92.75 202 GLU A N 1
ATOM 1549 C CA . GLU A 1 202 ? 0.274 -5.382 12.790 1.00 92.75 202 GLU A CA 1
ATOM 1550 C C . GLU A 1 202 ? -1.243 -5.428 13.071 1.00 92.75 202 GLU A C 1
ATOM 1552 O O . GLU A 1 202 ? -1.760 -6.424 13.587 1.00 92.75 202 GLU A O 1
ATOM 1557 N N . LEU A 1 203 ? -1.993 -4.389 12.682 1.00 93.44 203 LEU A N 1
ATOM 1558 C CA . LEU A 1 203 ? -3.453 -4.362 12.823 1.00 93.44 203 LEU A CA 1
ATOM 1559 C C . LEU A 1 203 ? -4.124 -5.474 12.007 1.00 93.44 203 LEU A C 1
ATOM 1561 O O . LEU A 1 203 ? -4.932 -6.232 12.552 1.00 93.44 203 LEU A O 1
ATOM 1565 N N . TRP A 1 204 ? -3.766 -5.614 10.730 1.00 95.44 204 TRP A N 1
ATOM 1566 C CA . TRP A 1 204 ? -4.342 -6.616 9.834 1.00 95.44 204 TRP A CA 1
ATOM 1567 C C . TRP A 1 204 ? -3.975 -8.043 10.236 1.00 95.44 204 TRP A C 1
ATOM 1569 O O . TRP A 1 204 ? -4.830 -8.924 10.167 1.00 95.44 204 TRP A O 1
ATOM 1579 N N . SER A 1 205 ? -2.760 -8.272 10.742 1.00 93.00 205 SER A N 1
ATOM 1580 C CA . SER A 1 205 ? -2.353 -9.566 11.316 1.00 93.00 205 SER A CA 1
ATOM 1581 C C . SER A 1 205 ? -3.206 -9.945 12.531 1.00 93.00 205 SER A C 1
ATOM 1583 O O . SER A 1 205 ? -3.532 -11.114 12.735 1.00 93.00 205 SER A O 1
ATOM 1585 N N . GLY A 1 206 ? -3.652 -8.947 13.301 1.00 91.50 206 GLY A N 1
ATOM 1586 C CA . GLY A 1 206 ? -4.642 -9.093 14.371 1.00 91.50 206 GLY A CA 1
ATOM 1587 C C . GLY A 1 206 ? -6.099 -9.170 13.897 1.00 91.50 206 GLY A C 1
ATOM 1588 O O . GLY A 1 206 ? -7.000 -9.131 14.731 1.00 91.50 206 GLY A O 1
ATOM 1589 N N . LYS A 1 207 ? -6.360 -9.259 12.582 1.00 92.00 207 LYS A N 1
ATOM 1590 C CA . LYS A 1 207 ? -7.700 -9.208 11.958 1.00 92.00 207 LYS A CA 1
ATOM 1591 C C . LYS A 1 207 ? -8.488 -7.931 12.278 1.00 92.00 207 LYS A C 1
ATOM 1593 O O . LYS A 1 207 ? -9.721 -7.949 12.274 1.00 92.00 207 LYS A O 1
ATOM 1598 N N . ARG A 1 208 ? -7.788 -6.829 12.548 1.00 91.56 208 ARG A N 1
ATOM 1599 C CA . ARG A 1 208 ? -8.381 -5.515 12.818 1.00 91.56 208 ARG A CA 1
ATOM 1600 C C . ARG A 1 208 ? -8.379 -4.653 11.569 1.00 91.56 208 ARG A C 1
ATOM 1602 O O . ARG A 1 208 ? -7.562 -4.835 10.675 1.00 91.56 208 ARG A O 1
ATOM 1609 N N . SER A 1 209 ? -9.301 -3.707 11.531 1.00 93.44 209 SER A N 1
ATOM 1610 C CA . SER A 1 209 ? -9.461 -2.732 10.456 1.00 93.44 209 SER A CA 1
ATOM 1611 C C . SER A 1 209 ? -8.843 -1.392 10.850 1.00 93.44 209 SER A C 1
ATOM 1613 O O . SER A 1 209 ? -8.847 -1.029 12.027 1.00 93.44 209 SER A O 1
ATOM 1615 N N . ALA A 1 210 ? -8.350 -0.632 9.877 1.00 95.38 210 ALA A N 1
ATOM 1616 C CA . ALA A 1 210 ? -7.743 0.676 10.111 1.00 95.38 210 ALA A CA 1
ATOM 1617 C C . ALA A 1 210 ? -8.511 1.790 9.397 1.00 95.38 210 ALA A C 1
ATOM 1619 O O . ALA A 1 210 ? -8.952 1.628 8.258 1.00 95.38 210 ALA A O 1
ATOM 1620 N N . ILE A 1 211 ? -8.635 2.938 10.057 1.00 96.06 211 ILE A N 1
ATOM 1621 C CA . ILE A 1 211 ? -9.133 4.180 9.468 1.00 96.06 211 ILE A CA 1
ATOM 1622 C C . ILE A 1 211 ? -7.995 5.191 9.481 1.00 96.06 211 ILE A C 1
ATOM 1624 O O . ILE A 1 211 ? -7.429 5.491 10.533 1.00 96.06 211 ILE A O 1
ATOM 1628 N N . VAL A 1 212 ? -7.683 5.721 8.305 1.00 96.88 212 VAL A N 1
ATOM 1629 C CA . VAL A 1 212 ? -6.639 6.718 8.080 1.00 96.88 212 VAL A CA 1
ATOM 1630 C C . VAL A 1 212 ? -7.304 8.000 7.608 1.00 96.88 212 VAL A C 1
ATOM 1632 O O . VAL A 1 212 ? -7.997 7.997 6.591 1.00 96.88 212 VAL A O 1
ATOM 1635 N N . ILE A 1 213 ? -7.077 9.099 8.327 1.00 96.81 213 ILE A N 1
ATOM 1636 C CA . ILE A 1 213 ? -7.446 10.443 7.871 1.00 96.81 213 ILE A CA 1
ATOM 1637 C C . ILE A 1 213 ? -6.197 11.086 7.274 1.00 96.81 213 ILE A C 1
ATOM 1639 O O . ILE A 1 213 ? -5.382 11.673 7.979 1.00 96.81 213 ILE A O 1
ATOM 1643 N N . ALA A 1 214 ? -6.041 10.912 5.964 1.00 95.81 214 ALA A N 1
ATOM 1644 C CA . ALA A 1 214 ? -4.852 11.242 5.182 1.00 95.81 214 ALA A CA 1
ATOM 1645 C C . ALA A 1 214 ? -4.813 12.706 4.717 1.00 95.81 214 ALA A C 1
ATOM 1647 O O . ALA A 1 214 ? -4.346 13.028 3.624 1.00 95.81 214 ALA A O 1
ATOM 1648 N N . ARG A 1 215 ? -5.384 13.594 5.529 1.00 94.44 215 ARG A N 1
ATOM 1649 C CA . ARG A 1 215 ? -5.465 15.035 5.300 1.00 94.44 215 ARG A CA 1
ATOM 1650 C C . ARG A 1 215 ? -5.676 15.751 6.632 1.00 94.44 215 ARG A C 1
ATOM 1652 O O . ARG A 1 215 ? -6.189 15.129 7.564 1.00 94.44 215 ARG A O 1
ATOM 1659 N N . PRO A 1 216 ? -5.353 17.049 6.730 1.00 93.00 216 PRO A N 1
ATOM 1660 C CA . PRO A 1 216 ? -5.745 17.842 7.886 1.00 93.00 216 PRO A CA 1
ATOM 1661 C C . PRO A 1 216 ? -7.259 17.741 8.130 1.00 93.00 216 PRO A C 1
ATOM 1663 O O . PRO A 1 216 ? -8.058 17.850 7.193 1.00 93.00 216 PRO A O 1
ATOM 1666 N N . ALA A 1 217 ? -7.642 17.517 9.384 1.00 92.81 217 ALA A N 1
ATOM 1667 C CA . ALA A 1 217 ? -9.031 17.430 9.819 1.00 92.81 217 ALA A CA 1
ATOM 1668 C C . ALA A 1 217 ? -9.169 18.054 11.207 1.00 92.81 217 ALA A C 1
ATOM 1670 O O . ALA A 1 217 ? -8.318 17.868 12.075 1.00 92.81 217 ALA A O 1
ATOM 1671 N N . SER A 1 218 ? -10.250 18.799 11.429 1.00 94.31 218 SER A N 1
ATOM 1672 C CA . SER A 1 218 ? -10.507 19.387 12.750 1.00 94.31 218 SER A CA 1
ATOM 1673 C C . SER A 1 218 ? -10.802 18.301 13.790 1.00 94.31 218 SER A C 1
ATOM 1675 O O . SER A 1 218 ? -11.308 17.231 13.452 1.00 94.31 218 SER A O 1
ATOM 1677 N N . LYS A 1 219 ? -10.573 18.585 15.079 1.00 91.56 219 LYS A N 1
ATOM 1678 C CA . LYS A 1 219 ? -10.929 17.654 16.165 1.00 91.56 219 LYS A CA 1
ATOM 1679 C C . LYS A 1 219 ? -12.391 17.189 16.076 1.00 91.56 219 LYS A C 1
ATOM 1681 O O . LYS A 1 219 ? -12.647 15.992 16.153 1.00 91.56 219 LYS A O 1
ATOM 1686 N N . SER A 1 220 ? -13.326 18.112 15.840 1.00 94.06 220 SER A N 1
ATOM 1687 C CA . SER A 1 220 ? -14.753 17.796 15.687 1.00 94.06 220 SER A CA 1
ATOM 1688 C C . SER A 1 220 ? -15.039 16.884 14.495 1.00 94.06 220 SER A C 1
ATOM 1690 O O . SER A 1 220 ? -15.857 15.978 14.601 1.00 94.06 220 SER A O 1
ATOM 1692 N N . GLU A 1 221 ? -14.345 17.087 13.374 1.00 93.69 221 GLU A N 1
ATOM 1693 C CA . GLU A 1 221 ? -14.489 16.236 12.190 1.00 93.69 221 GLU A CA 1
ATOM 1694 C C . GLU A 1 221 ? -13.959 14.821 12.450 1.00 93.69 221 GLU A C 1
ATOM 1696 O O . GLU A 1 221 ? -14.597 13.839 12.075 1.00 93.69 221 GLU A O 1
ATOM 1701 N N . ARG A 1 222 ? -12.826 14.685 13.151 1.00 92.81 222 ARG A N 1
ATOM 1702 C CA . ARG A 1 222 ? -12.295 13.369 13.541 1.00 92.81 222 ARG A CA 1
ATOM 1703 C C . ARG A 1 222 ? -13.242 12.632 14.490 1.00 92.81 222 ARG A C 1
ATOM 1705 O O . ARG A 1 222 ? -13.432 11.428 14.336 1.00 92.81 222 ARG A O 1
ATOM 1712 N N . GLU A 1 223 ? -13.839 13.339 15.450 1.00 91.25 223 GLU A N 1
ATOM 1713 C CA . GLU A 1 223 ? -14.845 12.784 16.368 1.00 91.25 223 GLU A CA 1
ATOM 1714 C C . GLU A 1 223 ? -16.115 12.341 15.622 1.00 91.25 223 GLU A C 1
ATOM 1716 O O . GLU A 1 223 ? -16.691 11.296 15.934 1.00 91.25 223 GLU A O 1
ATOM 1721 N N . GLU A 1 224 ? -16.546 13.105 14.615 1.00 92.69 224 GLU A N 1
ATOM 1722 C CA . GLU A 1 224 ? -17.669 12.743 13.747 1.00 92.69 224 GLU A CA 1
ATOM 1723 C C . GLU A 1 224 ? -17.359 11.496 12.911 1.00 92.69 224 GLU A C 1
ATOM 1725 O O . GLU A 1 224 ? -18.162 10.558 12.894 1.00 92.69 224 GLU A O 1
ATOM 1730 N N . ILE A 1 225 ? -16.175 11.437 12.292 1.00 93.38 225 ILE A N 1
ATOM 1731 C CA . ILE A 1 225 ? -15.708 10.260 11.549 1.00 93.38 225 ILE A CA 1
ATOM 1732 C C . ILE A 1 225 ? -15.683 9.041 12.471 1.00 93.38 225 ILE A C 1
ATOM 1734 O O . ILE A 1 225 ? -16.312 8.037 12.143 1.00 93.38 225 ILE A O 1
ATOM 1738 N N . ALA A 1 226 ? -15.060 9.132 13.648 1.00 89.94 226 ALA A N 1
ATOM 1739 C CA . ALA A 1 226 ? -14.997 8.025 14.603 1.00 89.94 226 ALA A CA 1
ATOM 1740 C C . ALA A 1 226 ? -16.388 7.509 15.001 1.00 89.94 226 ALA A C 1
ATOM 1742 O O . ALA A 1 226 ? -16.628 6.299 15.025 1.00 89.94 226 ALA A O 1
ATOM 1743 N N . ARG A 1 227 ? -17.337 8.424 15.242 1.00 88.38 227 ARG A N 1
ATOM 1744 C CA . ARG A 1 227 ? -18.729 8.076 15.555 1.00 88.38 227 ARG A CA 1
ATOM 1745 C C . ARG A 1 227 ? -19.421 7.383 14.383 1.00 88.38 227 ARG A C 1
ATOM 1747 O O . ARG A 1 227 ? -20.092 6.373 14.590 1.00 88.38 227 ARG A O 1
ATOM 1754 N N . SER A 1 228 ? -19.263 7.909 13.168 1.00 88.88 228 SER A N 1
ATOM 1755 C CA . SER A 1 228 ? -19.869 7.340 11.955 1.00 88.88 228 SER A CA 1
ATOM 1756 C C . SER A 1 228 ? -19.319 5.948 11.635 1.00 88.88 228 SER A C 1
ATOM 1758 O O . SER A 1 228 ? -20.067 5.047 11.254 1.00 88.88 228 SER A O 1
ATOM 1760 N N . GLU A 1 229 ? -18.028 5.749 11.890 1.00 88.75 229 GLU A N 1
ATOM 1761 C CA . GLU A 1 229 ? -17.303 4.518 11.603 1.00 88.75 229 GLU A CA 1
ATOM 1762 C C . GLU A 1 229 ? -17.366 3.494 12.743 1.00 88.75 229 GLU A C 1
ATOM 1764 O O . GLU A 1 229 ? -16.849 2.380 12.599 1.00 88.75 229 GLU A O 1
ATOM 1769 N N . LYS A 1 230 ? -18.058 3.852 13.837 1.00 83.88 230 LYS A N 1
ATOM 1770 C CA . LYS A 1 230 ? -18.288 3.035 15.036 1.00 83.88 230 LYS A CA 1
ATOM 1771 C C . LYS A 1 230 ? -16.983 2.549 15.671 1.00 83.88 230 LYS A C 1
ATOM 1773 O O . LYS A 1 230 ? -16.882 1.393 16.076 1.00 83.88 230 LYS A O 1
ATOM 1778 N N . THR A 1 231 ? -15.988 3.427 15.728 1.00 74.56 231 THR A N 1
ATOM 1779 C CA . THR A 1 231 ? -14.701 3.168 16.382 1.00 74.56 231 THR A CA 1
ATOM 1780 C C . THR A 1 231 ? -14.599 3.919 17.693 1.00 74.56 231 THR A C 1
ATOM 1782 O O . THR A 1 231 ? -15.058 5.059 17.782 1.00 74.56 231 THR A O 1
ATOM 1785 N N . ASP A 1 232 ? -13.925 3.324 18.673 1.00 57.06 232 ASP A N 1
ATOM 1786 C CA . ASP A 1 232 ? -13.554 4.037 19.890 1.00 57.06 232 ASP A CA 1
ATOM 1787 C C . ASP A 1 232 ? -12.555 5.149 19.539 1.00 57.06 232 ASP A C 1
ATOM 1789 O O . ASP A 1 232 ? -11.516 4.912 18.921 1.00 57.06 232 ASP A O 1
ATOM 1793 N N . PHE A 1 233 ? -12.899 6.387 19.889 1.00 49.22 233 PHE A N 1
ATOM 1794 C CA . PHE A 1 233 ? -11.990 7.526 19.818 1.00 49.22 233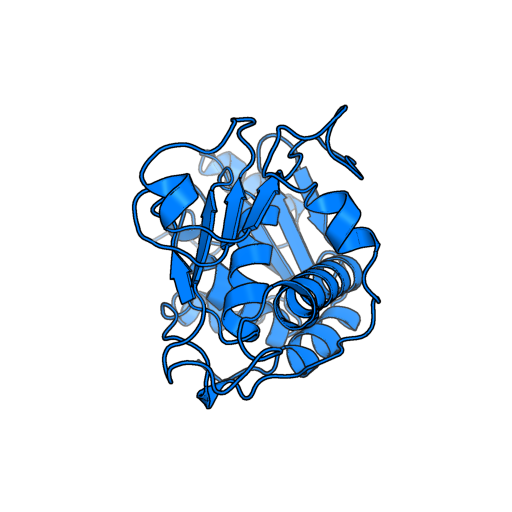 PHE A CA 1
ATOM 1795 C C . PHE A 1 233 ? -11.158 7.511 21.105 1.00 49.22 233 PHE A C 1
ATOM 1797 O O . PHE A 1 233 ? -11.755 7.643 22.180 1.00 49.22 233 PHE A O 1
ATOM 1804 N N . PRO A 1 234 ? -9.824 7.330 21.070 1.00 50.94 234 PRO A N 1
ATOM 1805 C CA . PRO A 1 234 ? -9.045 7.473 22.289 1.00 50.94 234 PRO A CA 1
ATOM 1806 C C . PRO A 1 234 ? -9.218 8.914 22.799 1.00 50.94 234 PRO A C 1
ATOM 1808 O O . PRO A 1 234 ? -9.124 9.854 22.002 1.00 50.94 234 PRO A O 1
ATOM 1811 N N . PRO A 1 235 ? -9.523 9.127 24.093 1.00 39.22 235 PRO A N 1
ATOM 1812 C CA . PRO A 1 235 ? -9.600 10.473 24.634 1.00 39.22 235 PRO A CA 1
ATOM 1813 C C . PRO A 1 235 ? -8.229 11.134 24.463 1.00 39.22 235 PRO A C 1
ATOM 1815 O O . PRO A 1 235 ? -7.229 10.636 24.972 1.00 39.22 235 PRO A O 1
ATOM 1818 N N . LEU A 1 236 ? -8.185 12.239 23.716 1.00 46.78 236 LEU A N 1
ATOM 1819 C CA . LEU A 1 236 ? -7.003 13.095 23.647 1.00 46.78 236 LEU A CA 1
ATOM 1820 C C . LEU A 1 236 ? -6.727 13.620 25.060 1.00 46.78 236 LEU A C 1
ATOM 1822 O O . LEU A 1 236 ? -7.603 14.266 25.645 1.00 46.78 236 LEU A O 1
ATOM 1826 N N . SER A 1 237 ? -5.545 13.308 25.592 1.00 43.59 237 SER A N 1
ATOM 1827 C CA . SER A 1 237 ? -4.982 13.954 26.783 1.00 43.59 237 SER A CA 1
ATOM 1828 C C . SER A 1 237 ? -4.806 15.451 26.565 1.00 43.59 237 SER A C 1
ATOM 1830 O O . SER A 1 237 ? -4.308 15.801 25.470 1.00 43.59 237 SER A O 1
#